Protein AF-A0A7L4ZPP4-F1 (afdb_monomer_lite)

pLDDT: mean 77.67, std 16.06, range [22.08, 92.62]

Foldseek 3Di:
DDPPDKPWDDQDPDDAPFKEKEWEAEVVDVLVVCLCVDPVNVVVLDVLLDNRYTYIYDYADAWDWDFPPDPPPDPDDRDTDTDADPVCPVVCVLQVHDHRPQPGWMKMWGDDPNHIDIDIDRQDDPHNVSSSVSSSVLSNLLVVLVVPDDPVCSVVSVVSVVSSVVSVVVVVVVVVVVVVVVVVVVVVVVVVVD

Organism: NCBI:txid1218801

Structure (mmCIF, N/CA/C/O backbone):
data_AF-A0A7L4ZPP4-F1
#
_entry.id   AF-A0A7L4ZPP4-F1
#
loop_
_atom_site.group_PDB
_atom_site.id
_atom_site.type_symbol
_atom_site.label_atom_id
_atom_site.label_alt_id
_atom_site.label_comp_id
_atom_site.label_asym_id
_atom_site.label_entity_id
_atom_site.label_seq_id
_atom_site.pdbx_PDB_ins_code
_atom_site.Cartn_x
_atom_site.Cartn_y
_atom_site.Cartn_z
_atom_site.occupancy
_atom_site.B_iso_or_equiv
_atom_site.auth_seq_id
_atom_site.auth_comp_id
_atom_site.auth_asym_id
_atom_site.auth_atom_id
_atom_site.pdbx_PDB_model_num
ATOM 1 N N . MET A 1 1 ? 16.033 -20.459 2.155 1.00 28.03 1 MET A N 1
ATOM 2 C CA . MET A 1 1 ? 15.155 -19.532 1.415 1.00 28.03 1 MET A CA 1
ATOM 3 C C . MET A 1 1 ? 15.049 -18.281 2.270 1.00 28.03 1 MET A C 1
ATOM 5 O O . MET A 1 1 ? 14.392 -18.323 3.299 1.00 28.03 1 MET A O 1
ATOM 9 N N . GLU A 1 2 ? 15.841 -17.250 1.965 1.00 22.08 2 GLU A N 1
ATOM 10 C CA . GLU A 1 2 ? 15.880 -16.027 2.776 1.00 22.08 2 GLU A CA 1
ATOM 11 C C . GLU A 1 2 ? 14.572 -15.259 2.600 1.00 22.08 2 GLU A C 1
ATOM 13 O O . GLU A 1 2 ? 14.294 -14.676 1.553 1.00 22.08 2 GLU A O 1
ATOM 18 N N . ILE A 1 3 ? 13.756 -15.301 3.646 1.00 28.50 3 ILE A N 1
ATOM 19 C CA . ILE A 1 3 ? 12.623 -14.414 3.842 1.00 28.50 3 ILE A CA 1
ATOM 20 C C . ILE A 1 3 ? 13.199 -12.991 3.895 1.00 28.50 3 ILE A C 1
ATOM 22 O O . ILE A 1 3 ? 14.029 -12.686 4.752 1.00 28.50 3 ILE A O 1
ATOM 26 N N . GLY A 1 4 ? 12.839 -12.152 2.920 1.00 30.39 4 GLY A N 1
ATOM 27 C CA . GLY A 1 4 ? 13.369 -10.795 2.785 1.00 30.39 4 GLY A CA 1
ATOM 28 C C . GLY A 1 4 ? 13.241 -10.006 4.090 1.00 30.39 4 GLY A C 1
ATOM 29 O O . GLY A 1 4 ? 12.226 -10.093 4.772 1.00 30.39 4 GLY A O 1
ATOM 30 N N . LYS A 1 5 ? 14.282 -9.243 4.443 1.00 27.94 5 LYS A N 1
ATOM 31 C CA . LYS A 1 5 ? 14.324 -8.397 5.647 1.00 27.94 5 LYS A CA 1
ATOM 32 C C . LYS A 1 5 ? 13.105 -7.461 5.686 1.00 27.94 5 LYS A C 1
ATOM 34 O O . LYS A 1 5 ? 13.086 -6.451 4.984 1.00 27.94 5 LYS A O 1
ATOM 39 N N . TYR A 1 6 ? 12.102 -7.791 6.495 1.00 3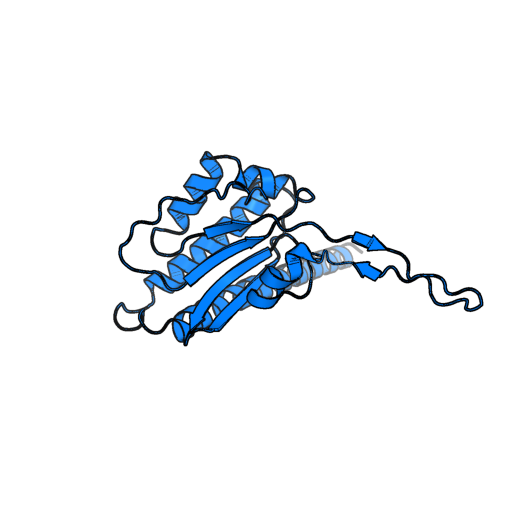9.53 6 TYR A N 1
ATOM 40 C CA . TYR A 1 6 ? 10.954 -6.925 6.753 1.00 39.53 6 TYR A CA 1
ATOM 41 C C . TYR A 1 6 ? 11.390 -5.769 7.656 1.00 39.53 6 TYR A C 1
ATOM 43 O O . TYR A 1 6 ? 11.952 -5.995 8.727 1.00 39.53 6 TYR A O 1
ATOM 51 N N . LYS A 1 7 ? 11.141 -4.522 7.242 1.00 38.00 7 LYS A N 1
ATOM 52 C CA . LYS A 1 7 ? 11.303 -3.357 8.121 1.00 38.00 7 LYS A CA 1
ATOM 53 C C . LYS A 1 7 ? 9.999 -3.219 8.914 1.00 38.00 7 LYS A C 1
ATOM 55 O O . LYS A 1 7 ? 9.021 -2.675 8.414 1.00 38.00 7 LYS A O 1
ATOM 60 N N . THR A 1 8 ? 9.950 -3.797 10.109 1.00 39.22 8 THR A N 1
ATOM 61 C CA . THR A 1 8 ? 8.826 -3.640 11.042 1.00 39.22 8 THR A CA 1
ATOM 62 C C . THR A 1 8 ? 9.056 -2.391 11.886 1.00 39.22 8 THR A C 1
ATOM 64 O O . THR A 1 8 ? 10.041 -2.330 12.620 1.00 39.22 8 THR A O 1
ATOM 67 N N . ALA A 1 9 ? 8.162 -1.401 11.814 1.00 39.12 9 ALA A N 1
ATOM 68 C CA . ALA A 1 9 ? 8.061 -0.423 12.895 1.00 39.12 9 ALA A CA 1
ATOM 69 C C . ALA A 1 9 ? 7.574 -1.165 14.152 1.00 39.12 9 ALA A C 1
ATOM 71 O O . ALA A 1 9 ? 6.725 -2.049 14.044 1.00 39.12 9 ALA A O 1
ATOM 72 N N . LEU A 1 10 ? 8.165 -0.868 15.310 1.00 35.22 10 LEU A N 1
ATOM 73 C CA . LEU A 1 10 ? 7.889 -1.524 16.592 1.00 35.22 10 LEU A CA 1
ATOM 74 C C . LEU A 1 10 ? 6.379 -1.564 16.873 1.00 35.22 10 LEU A C 1
ATOM 76 O O . LEU A 1 10 ? 5.769 -0.556 17.224 1.00 35.22 10 LEU A O 1
ATOM 80 N N . VAL A 1 11 ? 5.779 -2.744 16.714 1.00 39.31 11 VAL A N 1
ATOM 81 C CA . VAL A 1 11 ? 4.379 -2.996 17.059 1.00 39.31 11 VAL A CA 1
ATOM 82 C C . VAL A 1 11 ? 4.306 -3.108 18.578 1.00 39.31 11 VAL A C 1
ATOM 84 O O . VAL A 1 11 ? 4.691 -4.124 19.160 1.00 39.31 11 VAL A O 1
ATOM 87 N N . ASN A 1 12 ? 3.847 -2.044 19.236 1.00 34.53 12 ASN A N 1
ATOM 88 C CA . ASN A 1 12 ? 3.477 -2.120 20.643 1.00 34.53 12 ASN A CA 1
ATOM 89 C C . ASN A 1 12 ? 2.248 -3.021 20.767 1.00 34.53 12 ASN A C 1
ATOM 91 O O . ASN A 1 12 ? 1.232 -2.801 20.116 1.00 34.53 12 ASN A O 1
ATOM 95 N N . LYS A 1 13 ? 2.353 -4.031 21.629 1.00 33.94 13 LYS A N 1
ATOM 96 C CA . LYS A 1 13 ? 1.399 -5.134 21.829 1.00 33.94 13 LYS A CA 1
ATOM 97 C C . LYS A 1 13 ? 0.073 -4.708 22.492 1.00 33.94 13 LYS A C 1
ATOM 99 O O . LYS A 1 13 ? -0.536 -5.490 23.218 1.00 33.94 13 LYS A O 1
ATOM 104 N N . SER A 1 14 ? -0.350 -3.457 22.324 1.00 36.09 14 SER A N 1
ATOM 105 C CA . SER A 1 14 ? -1.502 -2.886 23.016 1.00 36.09 14 SER A CA 1
ATOM 106 C C . SER A 1 14 ? -2.401 -2.090 22.073 1.00 36.09 14 SER A C 1
ATOM 108 O O . SER A 1 14 ? -2.104 -0.945 21.746 1.00 36.09 14 SER A O 1
ATOM 110 N N . LYS A 1 15 ? -3.557 -2.698 21.768 1.00 45.31 15 LYS A N 1
ATOM 111 C CA . LYS A 1 15 ? -4.794 -2.083 21.257 1.00 45.31 15 LYS A CA 1
ATOM 112 C C . LYS A 1 15 ? -4.664 -1.354 19.908 1.00 45.31 15 LYS A C 1
ATOM 114 O O . LYS A 1 15 ? -4.683 -0.129 19.863 1.00 45.31 15 LYS A O 1
ATOM 119 N N . ILE A 1 16 ? -4.653 -2.131 18.824 1.00 49.41 16 ILE A N 1
ATOM 120 C CA . ILE A 1 16 ? -5.592 -2.127 17.673 1.00 49.41 16 ILE A CA 1
ATOM 121 C C . ILE A 1 16 ? -4.954 -3.066 16.637 1.00 49.41 16 ILE A C 1
ATOM 123 O O . ILE A 1 16 ? -4.125 -2.659 15.835 1.00 49.41 16 ILE A O 1
ATOM 127 N N . ASP A 1 17 ? -5.296 -4.355 16.714 1.00 56.06 17 ASP A N 1
ATOM 128 C CA . ASP A 1 17 ? -4.596 -5.426 15.977 1.00 56.06 17 ASP A CA 1
ATOM 129 C C . ASP A 1 17 ? -5.316 -5.874 14.696 1.00 56.06 17 ASP A C 1
ATOM 131 O O . ASP A 1 17 ? -4.971 -6.895 14.111 1.00 56.06 17 ASP A O 1
ATOM 135 N N . ASN A 1 18 ? -6.326 -5.133 14.234 1.00 71.00 18 ASN A N 1
ATOM 136 C CA . ASN A 1 18 ? -7.263 -5.698 13.265 1.00 71.00 18 ASN A CA 1
ATOM 137 C C . ASN A 1 18 ? -7.255 -5.050 11.879 1.00 71.00 18 ASN A C 1
ATOM 139 O O . ASN A 1 18 ? -7.846 -5.625 10.971 1.00 71.00 18 ASN A O 1
ATOM 143 N N . ILE A 1 19 ? -6.620 -3.889 11.685 1.00 81.19 19 ILE A N 1
ATOM 144 C CA . ILE A 1 19 ? -6.492 -3.243 10.368 1.00 81.19 19 ILE A CA 1
ATOM 145 C C . ILE A 1 19 ? -5.039 -2.833 10.155 1.00 81.19 19 ILE A C 1
ATOM 147 O O . ILE A 1 19 ? -4.451 -2.177 11.010 1.00 81.19 19 ILE A O 1
ATOM 151 N N . PHE A 1 20 ? -4.469 -3.198 9.011 1.00 85.62 20 PHE A N 1
ATOM 152 C CA . PHE A 1 20 ? -3.077 -2.911 8.674 1.00 85.62 20 PHE A CA 1
ATOM 153 C C . PHE A 1 20 ? -2.903 -2.621 7.185 1.00 85.62 20 PHE A C 1
ATOM 155 O O . PHE A 1 20 ? -3.751 -2.957 6.358 1.00 85.62 20 PHE A O 1
ATOM 162 N N . GLY A 1 21 ? -1.801 -1.959 6.845 1.00 88.62 21 GLY A N 1
ATOM 163 C CA . GLY A 1 21 ? -1.433 -1.624 5.478 1.00 88.62 21 GLY A CA 1
ATOM 164 C C . GLY A 1 21 ? -0.292 -2.499 4.980 1.00 88.62 21 GLY A C 1
ATOM 165 O O . GLY A 1 21 ? 0.679 -2.719 5.696 1.00 88.62 21 GLY A O 1
ATOM 166 N N . ILE A 1 22 ? -0.363 -2.949 3.733 1.00 90.50 22 ILE A N 1
ATOM 167 C CA . ILE A 1 22 ? 0.745 -3.555 3.003 1.00 90.50 22 ILE A CA 1
ATOM 168 C C . ILE A 1 22 ? 1.049 -2.692 1.785 1.00 90.50 22 ILE A C 1
ATOM 170 O O . ILE A 1 22 ? 0.263 -2.572 0.852 1.00 90.50 22 ILE A O 1
ATOM 174 N N . LEU A 1 23 ? 2.238 -2.117 1.775 1.00 91.88 23 LEU A N 1
ATOM 175 C CA . LEU A 1 23 ? 2.814 -1.406 0.656 1.00 91.88 23 LEU A CA 1
ATOM 176 C C . LEU A 1 23 ? 3.527 -2.404 -0.257 1.00 91.88 23 LEU A C 1
ATOM 178 O O . LEU A 1 23 ? 4.644 -2.832 0.034 1.00 91.88 23 LEU A O 1
ATOM 182 N N . LEU A 1 24 ? 2.885 -2.768 -1.363 1.00 91.75 24 LEU A N 1
ATOM 183 C CA . LEU A 1 24 ? 3.480 -3.589 -2.409 1.00 91.75 24 LEU A CA 1
ATOM 184 C C . LEU A 1 24 ? 4.224 -2.697 -3.397 1.00 91.75 24 LEU A C 1
ATOM 186 O O . LEU A 1 24 ? 3.642 -1.805 -4.017 1.00 91.75 24 LEU A O 1
ATOM 190 N N . TYR A 1 25 ? 5.515 -2.950 -3.581 1.00 91.19 25 TYR A N 1
ATOM 191 C CA . TYR A 1 25 ? 6.344 -2.145 -4.473 1.00 91.19 25 TYR A CA 1
ATOM 192 C C . TYR A 1 25 ? 7.361 -2.977 -5.244 1.00 91.19 25 TYR A C 1
ATOM 194 O O . TYR A 1 25 ? 7.680 -4.111 -4.898 1.00 91.19 25 TYR A O 1
ATOM 202 N N . SER A 1 26 ? 7.903 -2.383 -6.303 1.00 88.62 26 SER A N 1
ATOM 203 C CA . SER A 1 26 ? 9.008 -2.949 -7.067 1.00 88.62 26 SER A CA 1
ATOM 204 C C . SER A 1 26 ? 10.128 -1.913 -7.214 1.00 88.62 26 SER A C 1
ATOM 206 O O . SER A 1 26 ? 9.972 -0.742 -6.865 1.00 88.62 26 SER A O 1
ATOM 208 N N . ASN A 1 27 ? 11.274 -2.337 -7.748 1.00 85.88 27 ASN A N 1
ATOM 209 C CA . ASN A 1 27 ? 12.382 -1.423 -8.026 1.00 85.88 27 ASN A CA 1
ATOM 210 C C . ASN A 1 27 ? 12.102 -0.466 -9.200 1.00 85.88 27 ASN A C 1
ATOM 212 O O . ASN A 1 27 ? 12.905 0.437 -9.420 1.00 85.88 27 ASN A O 1
ATOM 216 N N . SER A 1 28 ? 11.010 -0.647 -9.956 1.00 83.81 28 SER A N 1
ATOM 217 C CA . SER A 1 28 ? 10.688 0.228 -11.090 1.00 83.81 28 SER A CA 1
ATOM 218 C C . SER A 1 28 ? 10.261 1.632 -10.658 1.00 83.81 28 SER A C 1
ATOM 220 O O . SER A 1 28 ? 10.359 2.558 -11.457 1.00 83.81 28 SER A O 1
ATOM 222 N N . ASN A 1 29 ? 9.830 1.812 -9.402 1.00 82.88 29 ASN A N 1
ATOM 223 C CA . ASN A 1 29 ? 9.508 3.121 -8.840 1.00 82.88 29 ASN A CA 1
ATOM 224 C C . ASN A 1 29 ? 10.607 3.574 -7.851 1.00 82.88 29 ASN A C 1
ATOM 226 O O . ASN A 1 29 ? 10.520 3.279 -6.653 1.00 82.88 29 ASN A O 1
ATOM 230 N N . PRO A 1 30 ? 11.651 4.290 -8.316 1.00 86.75 30 PRO A N 1
ATOM 231 C CA . PRO A 1 30 ? 12.776 4.688 -7.468 1.00 86.75 30 PRO A CA 1
ATOM 232 C C . PRO A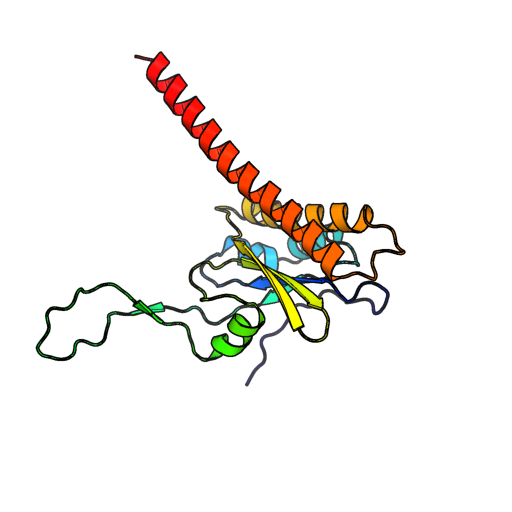 1 30 ? 12.374 5.677 -6.368 1.00 86.75 30 PRO A C 1
ATOM 234 O O . PRO A 1 30 ? 12.971 5.677 -5.291 1.00 86.75 30 PRO A O 1
ATOM 237 N N . PHE A 1 31 ? 11.351 6.500 -6.608 1.00 91.38 31 PHE A N 1
ATOM 238 C CA . PHE A 1 31 ? 10.873 7.481 -5.636 1.00 91.38 31 PHE A CA 1
ATOM 239 C C . PHE A 1 31 ? 10.257 6.802 -4.420 1.00 91.38 31 PHE A C 1
ATOM 241 O O . PHE A 1 31 ? 10.608 7.138 -3.291 1.00 91.38 31 PHE A O 1
ATOM 248 N N . LEU A 1 32 ? 9.413 5.793 -4.643 1.00 89.38 32 LEU A N 1
ATOM 249 C CA . LEU A 1 32 ? 8.836 5.009 -3.559 1.00 89.38 32 LEU A CA 1
ATOM 250 C C . LEU A 1 32 ? 9.902 4.226 -2.792 1.00 89.38 32 LEU A C 1
ATOM 252 O O . LEU A 1 32 ? 9.896 4.223 -1.565 1.00 89.38 32 LEU A O 1
ATOM 256 N N . VAL A 1 33 ? 10.858 3.616 -3.499 1.00 90.06 33 VAL A N 1
ATOM 257 C CA . VAL A 1 33 ? 11.982 2.919 -2.855 1.00 90.06 33 VAL A CA 1
ATOM 258 C C . VAL A 1 33 ? 12.749 3.860 -1.928 1.00 90.06 33 VAL A C 1
ATOM 260 O O . VAL A 1 33 ? 13.115 3.452 -0.827 1.00 90.06 33 VAL A O 1
ATOM 263 N N . LYS A 1 34 ? 12.978 5.111 -2.346 1.00 91.06 34 LYS A N 1
ATOM 264 C CA . LYS A 1 34 ? 13.646 6.108 -1.510 1.00 91.06 34 LYS A CA 1
ATOM 265 C C . LYS A 1 34 ? 12.815 6.459 -0.276 1.00 91.06 34 LYS A C 1
ATOM 267 O O . LYS A 1 34 ? 13.358 6.394 0.816 1.00 91.06 34 LYS A O 1
ATOM 272 N N . VAL A 1 35 ? 11.514 6.720 -0.431 1.00 89.75 35 VAL A N 1
ATOM 273 C CA . VAL A 1 35 ? 10.603 7.019 0.694 1.00 89.75 35 VAL A CA 1
ATOM 274 C C . VAL A 1 35 ? 10.545 5.884 1.726 1.00 89.75 35 VAL A C 1
ATOM 276 O O . VAL A 1 35 ? 10.481 6.153 2.917 1.00 89.75 35 VAL A O 1
ATOM 279 N N . ILE A 1 36 ? 10.582 4.619 1.291 1.00 88.44 36 ILE A N 1
ATOM 280 C CA . ILE A 1 36 ? 10.545 3.457 2.199 1.00 88.44 36 ILE A CA 1
ATOM 281 C C . ILE A 1 36 ? 11.891 3.240 2.908 1.00 88.44 36 ILE A C 1
ATOM 283 O O . ILE A 1 36 ? 11.936 2.834 4.069 1.00 88.44 36 ILE A O 1
ATOM 287 N N . LYS A 1 37 ? 13.007 3.409 2.188 1.00 88.00 37 LYS A N 1
ATOM 288 C CA . LYS A 1 37 ? 14.340 3.087 2.719 1.00 88.00 37 LYS A CA 1
ATOM 289 C C . LYS A 1 37 ? 14.879 4.159 3.654 1.00 88.00 37 LYS A C 1
ATOM 291 O O . LYS A 1 37 ? 15.555 3.806 4.619 1.00 88.00 37 LYS A O 1
ATOM 296 N N . ASP A 1 38 ? 14.605 5.413 3.328 1.00 91.50 38 ASP A N 1
ATOM 297 C CA . ASP A 1 38 ? 15.018 6.579 4.092 1.00 91.50 38 ASP A CA 1
ATOM 298 C C . ASP A 1 38 ? 14.247 6.640 5.418 1.00 91.50 38 ASP A C 1
ATOM 300 O O . ASP A 1 38 ? 13.015 6.577 5.453 1.00 91.50 38 ASP A O 1
ATOM 304 N N . GLU A 1 39 ? 14.990 6.682 6.521 1.00 89.00 39 GLU A N 1
ATOM 305 C CA . GLU A 1 39 ? 14.424 6.599 7.865 1.00 89.00 39 GLU A CA 1
ATOM 306 C C . GLU A 1 39 ? 13.632 7.842 8.237 1.00 89.00 39 GLU A C 1
ATOM 308 O O . GLU A 1 39 ? 12.613 7.707 8.907 1.00 89.00 39 GLU A O 1
ATOM 313 N N . ASP A 1 40 ? 14.020 9.019 7.752 1.00 90.25 40 ASP A N 1
ATOM 314 C CA . ASP A 1 40 ? 13.329 10.263 8.082 1.00 90.25 40 ASP A CA 1
ATOM 315 C C . ASP A 1 40 ? 11.925 10.269 7.472 1.00 90.25 40 ASP A C 1
ATOM 317 O O . ASP A 1 40 ? 10.930 10.550 8.150 1.00 90.25 40 ASP A O 1
ATOM 321 N N . PHE A 1 41 ? 11.820 9.864 6.202 1.00 87.56 41 PHE A N 1
ATOM 322 C CA . PHE A 1 41 ? 10.527 9.710 5.539 1.00 87.56 41 PHE A CA 1
ATOM 323 C C . PHE A 1 41 ? 9.682 8.617 6.199 1.00 87.56 41 PHE A C 1
ATOM 325 O O . PHE A 1 41 ? 8.495 8.832 6.456 1.00 87.56 41 PHE A O 1
ATOM 332 N N . TRP A 1 42 ? 10.272 7.461 6.507 1.00 86.19 42 TRP A N 1
ATOM 333 C CA . TRP A 1 42 ? 9.544 6.352 7.122 1.00 86.19 42 TRP A CA 1
ATOM 334 C C . TRP A 1 42 ? 9.041 6.685 8.534 1.00 86.19 42 TRP A C 1
ATOM 336 O O . TRP A 1 42 ? 7.882 6.426 8.859 1.00 86.19 42 TRP A O 1
ATOM 346 N N . ASN A 1 43 ? 9.873 7.325 9.357 1.00 86.00 43 ASN A N 1
ATOM 347 C CA . ASN A 1 43 ? 9.506 7.759 10.705 1.00 86.00 43 ASN A CA 1
ATOM 348 C C . ASN A 1 43 ? 8.414 8.833 10.667 1.00 86.00 43 ASN A C 1
ATOM 350 O O . ASN A 1 43 ? 7.494 8.815 11.487 1.00 86.00 43 ASN A O 1
ATOM 354 N N . SER A 1 44 ? 8.464 9.737 9.685 1.00 85.69 44 SER A N 1
ATOM 355 C CA . SER A 1 44 ? 7.399 10.717 9.473 1.00 85.69 44 SER A CA 1
ATOM 356 C C . SER A 1 44 ? 6.067 10.049 9.108 1.00 85.69 44 SER A C 1
ATOM 358 O O . SER A 1 44 ? 5.035 10.390 9.686 1.00 85.69 44 SER A O 1
ATOM 360 N N . LEU A 1 45 ? 6.079 9.039 8.226 1.00 83.88 45 LEU A N 1
ATOM 361 C CA . LEU A 1 45 ? 4.878 8.251 7.920 1.00 83.88 45 LEU A CA 1
ATOM 362 C C . LEU A 1 45 ? 4.335 7.535 9.157 1.00 83.88 45 LEU A C 1
ATOM 364 O O . LEU A 1 45 ? 3.127 7.572 9.375 1.00 83.88 45 LEU A O 1
ATOM 368 N N . HIS A 1 46 ? 5.209 6.939 9.972 1.00 82.25 46 HIS A N 1
ATOM 369 C CA . HIS A 1 46 ? 4.818 6.265 11.210 1.00 82.25 46 HIS A CA 1
ATOM 370 C C . HIS A 1 46 ? 4.186 7.228 12.226 1.00 82.25 46 HIS A C 1
ATOM 372 O O . HIS A 1 46 ? 3.181 6.909 12.859 1.00 82.25 46 HIS A O 1
ATOM 378 N N . THR A 1 47 ? 4.740 8.436 12.338 1.00 81.81 47 THR A N 1
ATOM 379 C CA . THR A 1 47 ? 4.209 9.488 13.216 1.00 81.81 47 THR A CA 1
ATOM 380 C C . THR A 1 47 ? 2.793 9.884 12.792 1.00 81.81 47 THR A C 1
ATOM 382 O O . THR A 1 47 ? 1.923 10.063 13.638 1.00 81.81 47 THR A O 1
ATOM 385 N N . ASN A 1 48 ? 2.539 9.952 11.482 1.00 76.19 48 ASN A N 1
ATOM 386 C CA . ASN A 1 48 ? 1.243 10.353 10.933 1.00 76.19 48 ASN A CA 1
ATOM 387 C C . ASN A 1 48 ? 0.220 9.206 10.849 1.00 76.19 48 ASN A C 1
ATOM 389 O O . ASN A 1 48 ? -0.978 9.469 10.874 1.00 76.19 48 ASN A O 1
ATOM 393 N N . SER A 1 49 ? 0.654 7.945 10.734 1.00 71.00 49 SER A N 1
ATOM 394 C CA . SER A 1 49 ? -0.239 6.775 10.815 1.00 71.00 49 SER A CA 1
ATOM 395 C C . SER A 1 49 ? -0.681 6.472 12.248 1.00 71.00 49 SER A C 1
ATOM 397 O O . SER A 1 49 ? -1.671 5.772 12.455 1.00 71.00 49 SER A O 1
ATOM 399 N N . GLY A 1 50 ? 0.065 6.975 13.235 1.00 68.75 50 GLY A N 1
ATOM 400 C CA . GLY A 1 50 ? -0.143 6.684 14.645 1.00 68.75 50 GLY A CA 1
ATOM 401 C C . GLY A 1 50 ? 0.186 5.233 15.008 1.00 68.75 50 GLY A C 1
ATOM 402 O O . GLY A 1 50 ? 0.651 4.435 14.192 1.00 68.75 50 GLY A O 1
ATOM 403 N N . THR A 1 51 ? -0.080 4.871 16.263 1.00 67.44 51 THR A N 1
ATOM 404 C CA . THR A 1 51 ? 0.159 3.518 16.803 1.00 67.44 51 THR A CA 1
ATOM 405 C C . THR A 1 51 ? -0.932 2.511 16.436 1.00 67.44 51 THR A C 1
ATOM 407 O O . THR A 1 51 ? -0.789 1.326 16.720 1.00 67.44 51 THR A O 1
ATOM 410 N N . LYS A 1 52 ? -2.026 2.979 15.827 1.00 69.00 52 LYS A N 1
ATOM 411 C CA . LYS A 1 52 ? -3.261 2.212 15.613 1.00 69.00 52 LYS A CA 1
ATOM 412 C C . LYS A 1 52 ? -3.343 1.537 14.241 1.00 69.00 52 LYS A C 1
ATOM 414 O O . LYS A 1 52 ? -4.247 0.743 14.019 1.00 69.00 52 LYS A O 1
ATOM 419 N N . PHE A 1 53 ? -2.442 1.873 13.318 1.00 77.81 53 PHE A N 1
ATOM 420 C CA . PHE A 1 53 ? -2.433 1.330 11.962 1.00 77.81 53 PHE A CA 1
ATOM 421 C C . PHE A 1 53 ? -0.997 1.017 11.518 1.00 77.81 53 PHE A C 1
ATOM 423 O O . PHE A 1 53 ? -0.275 1.912 11.069 1.00 77.81 53 PHE A O 1
ATOM 430 N N . PRO A 1 54 ? -0.547 -0.242 11.652 1.00 82.06 54 PRO A N 1
ATOM 431 C CA . PRO A 1 54 ? 0.774 -0.635 11.190 1.00 82.06 54 PRO A CA 1
ATOM 432 C C . PRO A 1 54 ? 0.813 -0.721 9.660 1.00 82.06 54 PRO A C 1
ATOM 434 O O . PRO A 1 54 ? -0.104 -1.244 9.024 1.00 82.06 54 PRO A O 1
ATOM 437 N N . ILE A 1 55 ? 1.907 -0.233 9.070 1.00 84.69 55 ILE A N 1
ATOM 438 C CA . ILE A 1 55 ? 2.184 -0.326 7.632 1.00 84.69 55 ILE A CA 1
ATOM 439 C C . ILE A 1 55 ? 3.419 -1.197 7.426 1.00 84.69 55 ILE A C 1
ATOM 441 O O . ILE A 1 55 ? 4.494 -0.918 7.958 1.00 84.69 55 ILE A O 1
ATOM 445 N N . PHE A 1 56 ? 3.267 -2.231 6.611 1.00 86.31 56 PHE A N 1
ATOM 446 C CA . PHE A 1 56 ? 4.327 -3.132 6.186 1.00 86.31 56 PHE A CA 1
ATOM 447 C C . PHE A 1 56 ? 4.721 -2.820 4.748 1.00 86.31 56 PHE A C 1
ATOM 449 O O . PHE A 1 56 ? 3.871 -2.482 3.934 1.00 86.31 56 PHE A O 1
ATOM 456 N N . ALA A 1 57 ? 6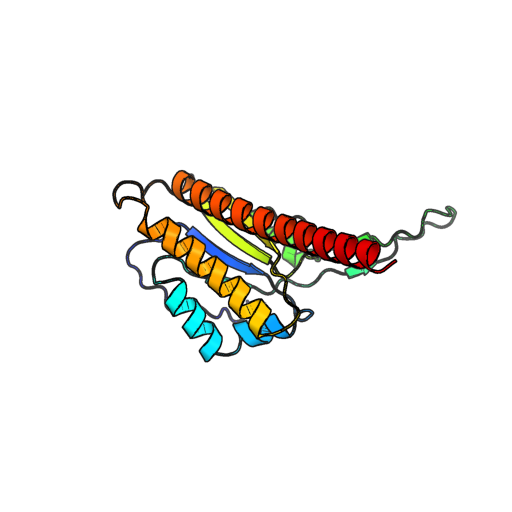.000 -2.964 4.409 1.00 88.88 57 ALA A N 1
ATOM 457 C CA . ALA A 1 57 ? 6.473 -2.847 3.034 1.00 88.88 57 ALA A CA 1
ATOM 458 C C . ALA A 1 57 ? 6.923 -4.215 2.520 1.00 88.88 57 ALA A C 1
ATOM 460 O O . ALA A 1 57 ? 7.781 -4.864 3.119 1.00 88.88 57 ALA A O 1
ATOM 461 N N . LEU A 1 58 ? 6.346 -4.642 1.398 1.00 89.62 58 LEU A N 1
ATOM 462 C CA . LEU A 1 58 ? 6.595 -5.932 0.770 1.00 89.62 58 LEU A CA 1
ATOM 463 C C . LEU A 1 58 ? 6.992 -5.741 -0.691 1.00 89.62 58 LEU A C 1
ATOM 465 O O . LEU A 1 58 ? 6.400 -4.960 -1.437 1.00 89.62 58 LEU A O 1
ATOM 469 N N . LYS A 1 59 ? 8.008 -6.493 -1.106 1.00 90.62 59 LYS A N 1
ATOM 470 C CA . LYS A 1 59 ? 8.536 -6.456 -2.465 1.00 90.62 59 LYS A CA 1
ATOM 471 C C . LYS A 1 59 ? 8.297 -7.805 -3.154 1.00 90.62 59 LYS A C 1
ATOM 473 O O . LYS A 1 59 ? 9.164 -8.675 -3.047 1.00 90.62 59 LYS A O 1
ATOM 478 N N . PRO A 1 60 ? 7.154 -8.001 -3.839 1.00 89.31 60 PRO A N 1
ATOM 479 C CA . PRO A 1 60 ? 6.930 -9.204 -4.638 1.00 89.31 60 PRO A CA 1
ATOM 480 C C . PRO A 1 60 ? 7.908 -9.271 -5.822 1.00 89.31 60 PRO A C 1
ATOM 482 O O . PRO A 1 60 ? 8.495 -8.258 -6.229 1.00 89.31 60 PRO A O 1
ATOM 485 N N . LYS A 1 61 ? 8.088 -10.463 -6.404 1.00 88.50 61 LYS A N 1
ATOM 486 C CA . LYS A 1 61 ? 8.836 -10.591 -7.665 1.00 88.50 61 LYS A CA 1
ATOM 487 C C . LYS A 1 61 ? 8.054 -9.879 -8.768 1.00 88.50 61 LYS A C 1
ATOM 489 O O . LYS A 1 61 ? 6.851 -10.047 -8.863 1.00 88.50 61 LYS A O 1
ATOM 494 N N . LEU A 1 62 ? 8.689 -9.065 -9.602 1.00 88.69 62 LEU A N 1
ATOM 495 C CA . LEU A 1 62 ? 7.941 -8.401 -10.671 1.00 88.69 62 LEU A CA 1
ATOM 496 C C . LEU A 1 62 ? 7.665 -9.404 -11.799 1.00 88.69 62 LEU A C 1
ATOM 498 O O . LEU A 1 62 ? 8.586 -10.097 -12.237 1.00 88.69 62 LEU A O 1
ATOM 502 N N . GLY A 1 63 ? 6.418 -9.469 -12.265 1.00 88.38 63 GLY A N 1
ATOM 503 C CA . GLY A 1 63 ? 6.086 -10.165 -13.503 1.00 88.38 63 GLY A CA 1
ATOM 504 C C . GLY A 1 63 ? 6.699 -9.507 -14.734 1.00 88.38 63 GLY A C 1
ATOM 505 O O . GLY A 1 63 ? 7.327 -8.448 -14.672 1.00 88.38 63 GLY A O 1
ATOM 506 N N . TYR A 1 64 ? 6.543 -10.160 -15.878 1.00 90.00 64 TYR A N 1
ATOM 507 C CA . TYR A 1 64 ? 7.085 -9.663 -17.137 1.00 90.00 64 TYR A CA 1
ATOM 508 C C . TYR A 1 64 ? 6.140 -9.955 -18.294 1.00 90.00 64 TYR A C 1
ATOM 510 O O . TYR A 1 64 ? 5.389 -10.932 -18.290 1.00 90.00 64 TYR A O 1
ATOM 518 N N . TYR A 1 65 ? 6.190 -9.104 -19.315 1.00 89.69 65 TYR A N 1
ATOM 519 C CA . TYR A 1 65 ? 5.524 -9.389 -20.576 1.00 89.69 65 TYR A CA 1
ATOM 520 C C . TYR A 1 65 ? 6.333 -10.412 -21.364 1.00 89.69 65 TYR A C 1
ATOM 522 O O . TYR A 1 65 ? 7.544 -10.282 -21.529 1.00 89.69 65 TYR A O 1
ATOM 530 N N . SER A 1 66 ? 5.644 -11.421 -21.876 1.00 85.88 66 SER A N 1
ATOM 531 C CA . SER A 1 66 ? 6.207 -12.398 -22.797 1.00 85.88 66 SER A CA 1
ATOM 532 C C . SER A 1 66 ? 5.281 -12.572 -23.987 1.00 85.88 66 SER A C 1
ATOM 534 O O . SER A 1 66 ? 4.068 -12.382 -23.875 1.00 85.88 66 SER A O 1
ATOM 536 N N . LEU A 1 67 ? 5.849 -12.946 -25.125 1.00 82.19 67 LEU A N 1
ATOM 537 C CA . LEU A 1 67 ? 5.043 -13.336 -26.270 1.00 82.19 67 LEU A CA 1
ATOM 538 C C . LEU A 1 67 ? 4.379 -14.697 -25.997 1.00 82.19 67 LEU A C 1
ATOM 540 O O . LEU A 1 67 ? 4.958 -15.530 -25.287 1.00 82.19 67 LEU A O 1
ATOM 544 N N . PRO A 1 68 ? 3.165 -14.930 -26.528 1.00 78.81 68 PRO A N 1
ATOM 545 C CA . PRO A 1 68 ? 2.561 -16.254 -26.499 1.00 78.81 68 PRO A CA 1
ATOM 546 C C . PRO A 1 68 ? 3.483 -17.263 -27.193 1.00 78.81 68 PRO A C 1
ATOM 548 O O . PRO A 1 68 ? 4.163 -16.923 -28.164 1.00 78.81 68 PRO A O 1
ATOM 551 N N . ASN A 1 69 ? 3.502 -18.506 -26.700 1.00 70.31 69 ASN A N 1
ATOM 552 C CA . ASN A 1 69 ? 4.228 -19.580 -27.373 1.00 70.31 69 ASN A CA 1
ATOM 553 C C . ASN A 1 69 ? 3.662 -19.727 -28.790 1.00 70.31 69 ASN A C 1
ATOM 555 O O . ASN A 1 69 ? 2.470 -19.980 -28.967 1.00 70.31 69 ASN A O 1
ATOM 559 N N . GLN A 1 70 ? 4.518 -19.533 -29.791 1.00 63.06 70 GLN A N 1
ATOM 560 C CA . GLN A 1 70 ? 4.150 -19.758 -31.178 1.00 63.06 70 GLN A CA 1
ATOM 561 C C . GLN A 1 70 ? 4.085 -21.262 -31.406 1.00 63.06 70 GLN A C 1
ATOM 563 O O . GLN A 1 70 ? 5.102 -21.930 -31.578 1.00 63.06 70 GLN A O 1
ATOM 568 N N . ASN A 1 71 ? 2.874 -21.805 -31.394 1.00 62.88 71 ASN A N 1
ATOM 569 C CA . ASN A 1 71 ? 2.656 -23.130 -31.937 1.00 62.88 71 ASN A CA 1
ATOM 570 C C . ASN A 1 71 ? 2.763 -22.980 -33.459 1.00 62.88 71 ASN A C 1
ATOM 572 O O . ASN A 1 71 ? 1.976 -22.245 -34.068 1.00 62.88 71 ASN A O 1
ATOM 576 N N . ASN A 1 72 ? 3.786 -23.614 -34.043 1.00 55.28 72 ASN A N 1
ATOM 577 C CA . ASN A 1 72 ? 4.018 -23.661 -35.485 1.00 55.28 72 ASN A CA 1
ATOM 578 C C . ASN A 1 72 ? 2.676 -23.902 -36.195 1.00 55.28 72 ASN A C 1
ATOM 580 O O . ASN A 1 72 ? 1.954 -24.815 -35.806 1.00 55.28 72 ASN A O 1
ATOM 584 N N . HIS A 1 73 ? 2.357 -23.080 -37.200 1.00 53.66 73 HIS A N 1
ATOM 585 C CA . HIS A 1 73 ? 1.158 -23.113 -38.065 1.00 53.66 73 HIS A CA 1
ATOM 586 C C . HIS A 1 73 ? 0.018 -22.127 -37.791 1.00 53.66 73 HIS A C 1
ATOM 588 O O . HIS A 1 73 ? -0.931 -22.112 -38.571 1.00 53.66 73 HIS A O 1
ATOM 594 N N . THR A 1 74 ? 0.113 -21.222 -36.813 1.00 58.06 74 THR A N 1
ATOM 595 C CA . THR A 1 74 ? -0.924 -20.182 -36.680 1.00 58.06 74 THR A CA 1
ATOM 596 C C . THR A 1 74 ? -0.350 -18.786 -36.479 1.00 58.06 74 THR A C 1
ATOM 598 O O . THR A 1 74 ? 0.354 -18.522 -35.508 1.00 58.06 74 THR A O 1
ATOM 601 N N . LEU A 1 75 ? -0.698 -17.878 -37.398 1.00 54.94 75 LEU A N 1
ATOM 602 C CA . LEU A 1 75 ? -0.468 -16.430 -37.323 1.00 54.94 75 LEU A CA 1
ATOM 603 C C . LEU A 1 75 ? -1.370 -15.800 -36.244 1.00 54.94 75 LEU A C 1
ATOM 605 O O . LEU A 1 75 ? -2.162 -14.903 -36.526 1.00 54.94 75 LEU A O 1
ATOM 609 N N . TYR A 1 76 ? -1.318 -16.302 -35.010 1.00 57.09 76 TYR A N 1
ATOM 610 C CA . TYR A 1 76 ? -2.057 -15.690 -33.913 1.00 57.09 76 TYR A CA 1
ATOM 611 C C . TYR A 1 76 ? -1.413 -14.365 -33.508 1.00 57.09 76 TYR A C 1
ATOM 613 O O . TYR A 1 76 ? -0.194 -14.191 -33.544 1.00 57.09 76 TYR A O 1
ATOM 621 N N . HIS A 1 77 ? -2.279 -13.426 -33.130 1.00 59.88 77 HIS A N 1
ATOM 622 C CA . HIS A 1 77 ? -1.937 -12.079 -32.704 1.00 59.88 77 HIS A CA 1
ATOM 623 C C . HIS A 1 77 ? -0.794 -12.075 -31.675 1.00 59.88 77 HIS A C 1
ATOM 625 O O . HIS A 1 77 ? -0.895 -12.689 -30.613 1.00 59.88 77 HIS A O 1
ATOM 631 N N . LEU A 1 78 ? 0.279 -11.336 -31.981 1.00 72.19 78 LEU A N 1
ATOM 632 C CA . LEU A 1 78 ? 1.444 -11.102 -31.118 1.00 72.19 78 LEU A CA 1
ATOM 633 C C . LEU A 1 78 ? 1.104 -10.144 -29.961 1.00 72.19 78 LEU A C 1
ATOM 635 O O . LEU A 1 78 ? 1.779 -9.139 -29.755 1.00 72.19 78 LEU A O 1
ATOM 639 N N . ILE A 1 79 ? 0.021 -10.413 -29.233 1.00 77.31 79 ILE A N 1
ATOM 640 C CA . ILE A 1 79 ? -0.375 -9.608 -28.078 1.00 77.31 79 ILE A CA 1
ATOM 641 C C . ILE A 1 79 ? 0.482 -10.061 -26.891 1.00 77.31 79 ILE A C 1
ATOM 643 O O . ILE A 1 79 ? 0.420 -11.236 -26.521 1.00 77.31 79 ILE A O 1
ATOM 647 N N . PRO A 1 80 ? 1.290 -9.174 -26.284 1.00 83.19 80 PRO A N 1
ATOM 648 C CA . PRO A 1 80 ? 2.094 -9.524 -25.122 1.00 83.19 80 PRO A CA 1
ATOM 649 C C . PRO A 1 80 ? 1.210 -9.990 -23.961 1.00 83.19 80 PRO A C 1
ATOM 651 O O . PRO A 1 80 ? 0.256 -9.312 -23.580 1.00 83.19 80 PRO A O 1
ATOM 654 N N . ILE A 1 81 ? 1.556 -11.129 -23.365 1.00 85.62 81 ILE A N 1
ATOM 655 C CA . ILE A 1 81 ? 0.869 -11.691 -22.202 1.00 85.62 81 ILE A CA 1
ATOM 656 C C . ILE A 1 81 ? 1.742 -11.452 -20.978 1.00 85.62 81 ILE A C 1
ATOM 658 O O . ILE A 1 81 ? 2.937 -11.761 -20.977 1.00 85.62 81 ILE A O 1
ATOM 662 N N . TRP A 1 82 ? 1.146 -10.914 -19.920 1.00 90.69 82 TRP A N 1
ATOM 663 C CA . TRP A 1 82 ? 1.826 -10.796 -18.638 1.00 90.69 82 TRP A CA 1
ATOM 664 C C . TRP A 1 82 ? 1.930 -12.151 -17.956 1.00 90.69 82 TRP A C 1
ATOM 666 O O . TRP A 1 82 ? 0.917 -12.810 -17.720 1.00 90.69 82 TRP A O 1
ATOM 676 N N . LYS A 1 83 ? 3.155 -12.542 -17.623 1.00 90.06 83 LYS A N 1
ATOM 677 C CA . LYS A 1 83 ? 3.448 -13.729 -16.830 1.00 90.06 83 LYS A CA 1
ATOM 678 C C . LYS A 1 83 ? 3.760 -13.304 -15.404 1.00 90.06 83 LYS A C 1
ATOM 680 O O . LYS A 1 83 ? 4.789 -12.679 -15.142 1.00 90.06 83 LYS A O 1
ATOM 685 N N . GLU A 1 84 ? 2.848 -13.650 -14.502 1.00 92.44 84 GLU A N 1
ATOM 686 C CA . GLU A 1 84 ? 3.023 -13.460 -13.067 1.00 92.44 84 GLU A CA 1
ATOM 687 C C . GLU A 1 84 ? 3.912 -14.585 -12.499 1.00 92.44 84 GLU A C 1
ATOM 689 O O . GLU A 1 84 ? 3.656 -15.756 -12.803 1.00 92.44 84 GLU A O 1
ATOM 694 N N . PRO A 1 85 ? 4.952 -14.280 -11.700 1.00 90.94 85 PRO A N 1
ATOM 695 C CA . PRO A 1 85 ? 5.803 -15.294 -11.089 1.00 90.94 85 PRO A CA 1
ATOM 696 C C . PRO A 1 85 ? 5.003 -16.180 -10.130 1.00 90.94 85 PRO A C 1
ATOM 698 O O . PRO A 1 85 ? 4.185 -15.690 -9.348 1.00 90.94 85 PRO A O 1
ATOM 701 N N . SER A 1 86 ? 5.255 -17.491 -10.159 1.00 90.19 86 SER A N 1
ATOM 702 C CA . SER A 1 86 ? 4.542 -18.452 -9.310 1.00 90.19 86 SER A CA 1
ATOM 703 C C . SER A 1 86 ? 4.748 -18.181 -7.820 1.00 90.19 86 SER A C 1
ATOM 705 O O . SER A 1 86 ? 3.858 -18.451 -7.023 1.00 90.19 86 SER A O 1
ATOM 707 N N . GLU A 1 87 ? 5.886 -17.594 -7.440 1.00 89.50 87 GLU A N 1
ATOM 708 C CA . GLU A 1 87 ? 6.204 -17.277 -6.045 1.00 89.50 87 GLU A CA 1
ATOM 709 C C . GLU A 1 87 ? 5.298 -16.203 -5.435 1.00 89.50 87 GLU A C 1
ATOM 711 O O . GLU A 1 87 ? 5.226 -16.094 -4.216 1.00 89.50 87 GLU A O 1
ATOM 716 N N . ASN A 1 88 ? 4.602 -15.412 -6.256 1.00 89.19 88 ASN A N 1
ATOM 717 C CA . ASN A 1 88 ? 3.674 -14.399 -5.763 1.00 89.19 88 ASN A CA 1
ATOM 718 C C . ASN A 1 88 ? 2.242 -14.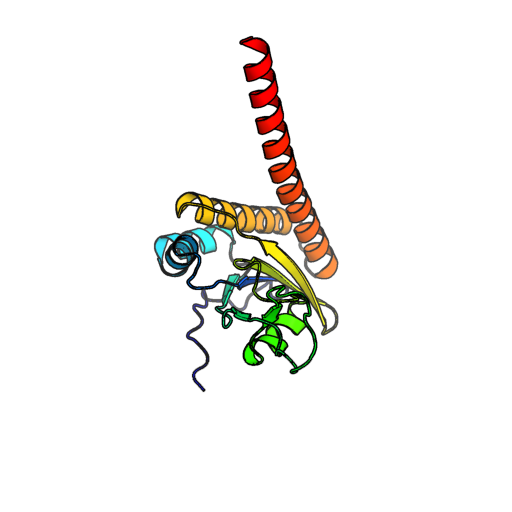919 -5.613 1.00 89.19 88 ASN A C 1
ATOM 720 O O . ASN A 1 88 ? 1.422 -14.224 -5.022 1.00 89.19 88 ASN A O 1
ATOM 724 N N . GLN A 1 89 ? 1.911 -16.087 -6.176 1.00 87.19 89 GLN A N 1
ATOM 725 C CA . GLN A 1 89 ? 0.518 -16.523 -6.326 1.00 87.19 89 GLN A CA 1
ATOM 726 C C . GLN A 1 89 ? -0.225 -16.610 -4.994 1.00 87.19 89 GLN A C 1
ATOM 728 O O . GLN A 1 89 ? -1.368 -16.171 -4.917 1.00 87.19 89 GLN A O 1
ATOM 733 N N . GLU A 1 90 ? 0.420 -17.144 -3.959 1.00 86.56 90 GLU A N 1
ATOM 734 C CA . GLU A 1 90 ? -0.165 -17.272 -2.622 1.00 86.56 90 GLU A CA 1
ATOM 735 C C . GLU A 1 90 ? -0.472 -15.894 -2.020 1.00 86.56 90 GLU A C 1
ATOM 737 O O . GLU A 1 90 ? -1.630 -15.588 -1.747 1.00 86.56 90 GLU A O 1
ATOM 742 N N . LEU A 1 91 ? 0.537 -15.018 -1.955 1.00 86.50 91 LEU A N 1
ATOM 743 C CA . LEU A 1 91 ? 0.400 -13.652 -1.444 1.00 86.50 91 LEU A CA 1
ATOM 744 C C . LEU A 1 91 ? -0.668 -12.852 -2.205 1.00 86.50 91 LEU A C 1
ATOM 746 O O . LEU A 1 91 ? -1.524 -12.214 -1.602 1.00 86.50 91 LEU A O 1
ATOM 750 N N . LEU A 1 92 ? -0.624 -12.861 -3.538 1.00 88.06 92 LEU A N 1
ATOM 751 C CA . LEU A 1 92 ? -1.564 -12.097 -4.360 1.00 88.06 92 LEU A CA 1
ATOM 752 C C . LEU A 1 92 ? -2.996 -12.612 -4.201 1.00 88.06 92 LEU A C 1
ATOM 754 O O . LEU A 1 92 ? -3.923 -11.807 -4.120 1.00 88.06 92 LEU A O 1
ATOM 758 N N . LYS A 1 93 ? -3.173 -13.933 -4.094 1.00 86.94 93 LYS A N 1
ATOM 759 C CA . LYS A 1 93 ? -4.477 -14.555 -3.860 1.00 86.94 93 LYS A CA 1
ATOM 760 C C . LYS A 1 93 ? -5.053 -14.165 -2.501 1.00 86.94 93 LYS A C 1
ATOM 762 O O . LYS A 1 93 ? -6.224 -13.806 -2.443 1.00 86.94 93 LYS A O 1
ATOM 767 N N . GLU A 1 94 ? -4.253 -14.200 -1.436 1.00 84.19 94 GLU A N 1
ATOM 768 C CA . GLU A 1 94 ? -4.686 -13.775 -0.096 1.00 84.19 94 GLU A CA 1
ATOM 769 C C . GLU A 1 94 ? -5.054 -12.292 -0.045 1.00 84.19 94 GLU A C 1
ATOM 771 O O . GLU A 1 94 ? -6.010 -11.908 0.624 1.00 84.19 94 GLU A O 1
ATOM 776 N N . LEU A 1 95 ? -4.333 -11.458 -0.795 1.00 84.75 95 LEU A N 1
ATOM 777 C CA . LEU A 1 95 ? -4.597 -10.024 -0.876 1.00 84.75 95 LEU A CA 1
ATOM 778 C C . LEU A 1 95 ? -5.697 -9.658 -1.881 1.00 84.75 95 LEU A C 1
ATOM 780 O O . LEU A 1 95 ? -6.025 -8.476 -1.995 1.00 84.75 95 LEU A O 1
ATOM 784 N N . GLY A 1 96 ? -6.266 -10.619 -2.615 1.00 84.00 96 GLY A N 1
ATOM 785 C CA . GLY A 1 96 ? -7.273 -10.354 -3.648 1.00 84.00 96 GLY A CA 1
ATOM 786 C C . GLY A 1 96 ? -6.743 -9.533 -4.832 1.00 84.00 96 GLY A C 1
ATOM 787 O O . GLY A 1 96 ? -7.499 -8.810 -5.479 1.00 84.00 96 GLY A O 1
ATOM 788 N N . ILE A 1 97 ? -5.439 -9.608 -5.112 1.00 88.25 97 ILE A N 1
ATOM 789 C CA . ILE A 1 97 ? -4.765 -8.856 -6.176 1.00 88.25 97 ILE A CA 1
ATOM 790 C C . ILE A 1 97 ? -4.535 -9.785 -7.372 1.00 88.25 97 ILE A C 1
ATOM 792 O O . ILE A 1 97 ? -4.020 -10.885 -7.192 1.00 88.25 97 ILE A O 1
ATOM 796 N N . PRO A 1 98 ? -4.877 -9.373 -8.605 1.00 86.56 98 PRO A N 1
ATOM 797 C CA . PRO A 1 98 ? -4.775 -10.261 -9.761 1.00 86.56 98 PRO A CA 1
ATOM 798 C C . PRO A 1 98 ? -3.332 -10.497 -10.225 1.00 86.56 98 PRO A C 1
ATOM 800 O O . PRO A 1 98 ? -2.975 -11.619 -10.570 1.00 86.56 98 PRO A O 1
ATOM 803 N N . ASP A 1 99 ? -2.512 -9.445 -10.281 1.00 90.62 99 ASP A N 1
ATOM 804 C CA . ASP A 1 99 ? -1.139 -9.493 -10.785 1.00 90.62 99 ASP A CA 1
ATOM 805 C C . ASP A 1 99 ? -0.319 -8.273 -10.321 1.00 90.62 99 ASP A C 1
ATOM 807 O O . ASP A 1 99 ? -0.840 -7.323 -9.728 1.00 90.62 99 ASP A O 1
ATOM 811 N N . THR A 1 100 ? 0.986 -8.287 -10.599 1.00 91.06 100 THR A N 1
ATOM 812 C CA . THR A 1 100 ? 1.922 -7.215 -10.222 1.00 91.06 100 THR A CA 1
ATOM 813 C C . THR A 1 100 ? 2.021 -6.070 -11.241 1.00 91.06 100 THR A C 1
ATOM 815 O O 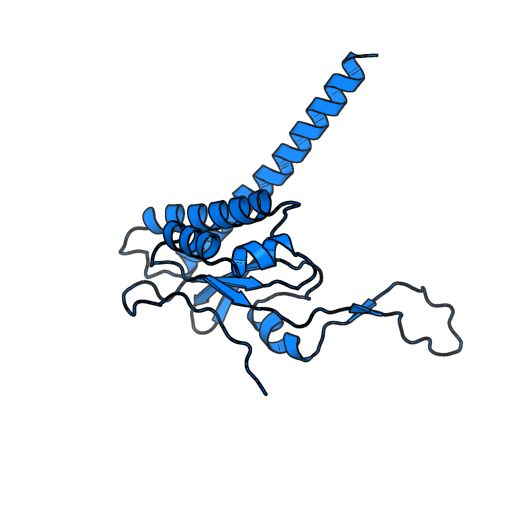. THR A 1 100 ? 2.884 -5.201 -11.098 1.00 91.06 100 THR A O 1
ATOM 818 N N . LYS A 1 101 ? 1.138 -5.993 -12.251 1.00 89.75 101 LYS A N 1
ATOM 819 C CA . LYS A 1 101 ? 1.218 -4.957 -13.306 1.00 89.75 101 LYS A CA 1
ATOM 820 C C . LYS A 1 101 ? 1.057 -3.539 -12.778 1.00 89.75 101 LYS A C 1
ATOM 822 O O . LYS A 1 101 ? 1.693 -2.620 -13.283 1.00 89.75 101 LYS A O 1
ATOM 827 N N . LYS A 1 102 ? 0.157 -3.357 -11.808 1.00 88.69 102 LYS A N 1
ATOM 828 C CA . LYS A 1 102 ? -0.250 -2.040 -11.289 1.00 88.69 102 LYS A CA 1
ATOM 829 C C . LYS A 1 102 ? 0.575 -1.581 -10.088 1.00 88.69 102 LYS A C 1
ATOM 831 O O . LYS A 1 102 ? 0.169 -0.662 -9.385 1.00 88.69 102 LYS A O 1
ATOM 836 N N . LEU A 1 103 ? 1.706 -2.232 -9.810 1.00 89.94 103 LEU A N 1
ATOM 837 C CA . LEU A 1 103 ? 2.588 -1.782 -8.741 1.00 89.94 103 LEU A CA 1
ATOM 838 C C . LEU A 1 103 ? 3.127 -0.370 -9.037 1.00 89.94 103 LEU A C 1
ATOM 840 O O . LEU A 1 103 ? 3.490 -0.086 -10.180 1.00 89.94 103 LEU A O 1
ATOM 844 N N . PRO A 1 104 ? 3.280 0.485 -8.011 1.00 92.62 104 PRO A N 1
ATOM 845 C CA . PRO A 1 104 ? 3.099 0.185 -6.587 1.00 92.62 104 PRO A CA 1
ATOM 846 C C . PRO A 1 104 ? 1.661 0.337 -6.062 1.00 92.62 104 PRO A C 1
ATOM 848 O O . PRO A 1 104 ? 0.907 1.203 -6.500 1.00 92.62 104 PRO A O 1
ATOM 851 N N . LEU A 1 105 ? 1.315 -0.477 -5.060 1.00 91.94 105 LEU A N 1
ATOM 852 C CA . LEU A 1 105 ? -0.007 -0.523 -4.430 1.00 91.94 105 LEU A CA 1
ATOM 853 C C . LEU A 1 105 ? 0.100 -0.347 -2.908 1.00 91.94 105 LEU A C 1
ATOM 855 O O . LEU A 1 105 ? 0.972 -0.938 -2.277 1.00 91.94 105 LEU A O 1
ATOM 859 N N . LEU A 1 106 ? -0.822 0.408 -2.312 1.00 91.56 106 LEU A N 1
ATOM 860 C CA . LEU A 1 106 ? -1.148 0.329 -0.890 1.00 91.56 106 LEU A CA 1
ATOM 861 C C . LEU A 1 106 ? -2.374 -0.568 -0.730 1.00 91.56 106 LEU A C 1
ATOM 863 O O . LEU A 1 106 ? -3.450 -0.238 -1.220 1.00 91.56 106 LEU A O 1
ATOM 867 N N . VAL A 1 107 ? -2.210 -1.684 -0.037 1.00 90.69 107 VAL A N 1
ATOM 868 C CA . VAL A 1 107 ? -3.275 -2.633 0.277 1.00 90.69 107 VAL A CA 1
ATOM 869 C C . VAL A 1 107 ? -3.667 -2.432 1.729 1.00 90.69 107 VAL A C 1
ATOM 871 O O . VAL A 1 107 ? -2.811 -2.493 2.603 1.00 90.69 107 VAL A O 1
ATOM 874 N N . ILE A 1 108 ? -4.935 -2.169 2.000 1.00 89.62 108 ILE A N 1
ATOM 875 C CA . ILE A 1 108 ? -5.464 -2.125 3.362 1.00 89.62 108 ILE A CA 1
ATOM 876 C C . ILE A 1 108 ? -6.115 -3.471 3.613 1.00 89.62 108 ILE A C 1
ATOM 878 O O . ILE A 1 108 ? -6.925 -3.905 2.800 1.00 89.62 108 ILE A O 1
ATOM 882 N N . CYS A 1 109 ? -5.760 -4.114 4.718 1.00 87.75 109 CYS A N 1
ATOM 883 C CA . CYS A 1 109 ? -6.239 -5.437 5.078 1.00 87.75 109 CYS A CA 1
ATOM 884 C C . CYS A 1 109 ? -6.856 -5.426 6.472 1.00 87.75 109 CYS A C 1
ATOM 886 O O . CYS A 1 109 ? -6.389 -4.723 7.370 1.00 87.75 109 CYS A O 1
ATOM 888 N N . THR A 1 110 ? -7.880 -6.250 6.661 1.00 86.38 110 THR A N 1
ATOM 889 C CA . THR A 1 110 ? -8.439 -6.563 7.973 1.00 86.38 110 THR A CA 1
ATOM 890 C C . THR A 1 110 ? -8.828 -8.029 8.053 1.00 86.38 110 THR A C 1
ATOM 892 O O . THR A 1 110 ? -9.238 -8.616 7.052 1.00 86.38 110 THR A O 1
ATOM 895 N N . GLU A 1 111 ? -8.711 -8.625 9.236 1.00 82.38 111 GLU A N 1
ATOM 896 C CA . GLU A 1 111 ? -9.242 -9.961 9.486 1.00 82.38 111 GLU A CA 1
ATOM 897 C C . GLU A 1 111 ? -10.687 -9.875 9.998 1.00 82.38 111 GLU A C 1
ATOM 899 O O . GLU A 1 111 ? -10.990 -9.215 11.002 1.00 82.38 111 GLU A O 1
ATOM 904 N N . VAL A 1 112 ? -11.584 -10.584 9.313 1.00 77.31 112 VAL A N 1
ATOM 905 C CA . VAL A 1 112 ? -12.985 -10.771 9.693 1.00 77.31 112 VAL A CA 1
ATOM 906 C C . VAL A 1 112 ? -13.310 -12.256 9.580 1.00 77.31 112 VAL A C 1
ATOM 908 O O . VAL A 1 112 ? -13.207 -12.846 8.508 1.00 77.31 112 VAL A O 1
ATOM 911 N N . ASN A 1 113 ? -13.705 -12.885 10.690 1.00 74.50 113 ASN A N 1
ATOM 912 C CA . ASN A 1 113 ? -14.136 -14.289 10.727 1.00 74.50 113 ASN A CA 1
ATOM 913 C C . ASN A 1 113 ? -13.148 -15.280 10.067 1.00 74.50 113 ASN A C 1
ATOM 915 O O . ASN A 1 113 ? -13.577 -16.181 9.349 1.00 74.50 113 ASN A O 1
ATOM 919 N N . LYS A 1 114 ? -11.835 -15.137 10.319 1.00 73.69 114 LYS A N 1
ATOM 920 C CA . LYS A 1 114 ? -10.750 -15.955 9.723 1.00 73.69 114 LYS A CA 1
ATOM 921 C C . LYS A 1 114 ? -10.574 -15.793 8.208 1.00 73.69 114 LYS A C 1
ATOM 923 O O . LYS A 1 114 ? -9.939 -16.623 7.562 1.00 73.69 114 LYS A O 1
ATOM 928 N N . THR A 1 115 ? -11.148 -14.740 7.638 1.00 74.00 115 THR A N 1
ATOM 929 C CA . THR A 1 115 ? -10.937 -14.336 6.247 1.00 74.00 115 THR A CA 1
ATOM 930 C C . THR A 1 115 ? -10.382 -12.922 6.210 1.00 74.00 115 THR A C 1
ATOM 932 O O . THR A 1 115 ? -10.693 -12.107 7.081 1.00 74.00 115 THR A O 1
ATOM 935 N N . TYR A 1 116 ? -9.552 -12.626 5.213 1.00 81.00 116 TYR A N 1
ATOM 936 C CA . TYR A 1 116 ? -9.031 -11.281 5.015 1.00 81.00 116 TYR A CA 1
ATOM 937 C C . TYR A 1 116 ? -9.928 -10.509 4.054 1.00 81.00 116 TYR A C 1
ATOM 939 O O . TYR A 1 116 ? -10.206 -10.964 2.945 1.00 81.00 116 TYR A O 1
ATOM 947 N N . LEU A 1 117 ? -10.365 -9.328 4.483 1.00 83.50 117 LEU A N 1
ATOM 948 C CA . LEU A 1 117 ? -10.903 -8.318 3.583 1.00 83.50 117 LEU A CA 1
ATOM 949 C C . LEU A 1 117 ? -9.764 -7.386 3.198 1.00 83.50 117 LEU A C 1
ATOM 951 O O . LEU A 1 117 ? -9.029 -6.913 4.069 1.00 83.50 117 LEU A O 1
ATOM 955 N N . SER A 1 118 ? -9.629 -7.120 1.905 1.00 88.12 118 SER A N 1
ATOM 956 C CA . SER A 1 118 ? -8.586 -6.255 1.375 1.00 88.12 118 SER A CA 1
ATOM 957 C C . SER A 1 118 ? -9.131 -5.270 0.348 1.00 88.12 118 SER A C 1
ATOM 959 O O . SER A 1 118 ? -10.078 -5.549 -0.388 1.00 88.12 118 SER A O 1
ATOM 961 N N . CYS A 1 119 ? -8.522 -4.090 0.291 1.00 87.88 119 CYS A N 1
ATOM 962 C CA . CYS A 1 119 ? -8.712 -3.137 -0.796 1.00 87.88 119 CYS A CA 1
ATOM 963 C C . CYS A 1 119 ? -7.356 -2.552 -1.196 1.00 87.88 119 CYS A C 1
ATOM 965 O O . CYS A 1 119 ? -6.521 -2.254 -0.343 1.00 87.88 119 CYS A O 1
ATOM 967 N N . ALA A 1 120 ? -7.109 -2.437 -2.501 1.00 89.06 120 ALA A N 1
ATOM 968 C CA . ALA A 1 120 ? -5.815 -2.038 -3.043 1.00 89.06 120 ALA A CA 1
ATOM 969 C C . ALA A 1 120 ? -5.917 -0.718 -3.809 1.00 89.06 120 ALA A C 1
ATOM 971 O O . ALA A 1 120 ? -6.775 -0.549 -4.676 1.00 89.06 120 ALA A O 1
ATOM 972 N N . TYR A 1 121 ? -4.988 0.192 -3.529 1.00 89.62 121 TYR A N 1
ATOM 973 C CA . TYR A 1 121 ? -4.924 1.522 -4.122 1.00 89.62 121 TYR A CA 1
ATOM 974 C C . TYR A 1 121 ? -3.580 1.747 -4.798 1.00 89.62 121 TYR A C 1
ATOM 976 O O . TYR A 1 121 ? -2.526 1.556 -4.198 1.00 89.62 121 TYR A O 1
ATOM 984 N N . GLU A 1 122 ? -3.613 2.198 -6.046 1.00 88.94 122 GLU A N 1
ATOM 985 C CA . GLU A 1 122 ? -2.410 2.552 -6.795 1.00 88.94 122 GLU A CA 1
ATOM 986 C C . GLU A 1 122 ? -1.758 3.817 -6.235 1.00 88.94 122 GLU A C 1
ATOM 988 O O . GLU A 1 122 ? -2.401 4.859 -6.072 1.00 88.94 122 GLU A O 1
ATOM 993 N N . ILE A 1 123 ? -0.455 3.736 -5.973 1.00 88.44 123 ILE A N 1
ATOM 994 C CA . ILE A 1 123 ? 0.339 4.881 -5.538 1.00 88.44 123 ILE A CA 1
ATOM 995 C C . ILE A 1 123 ? 0.937 5.536 -6.774 1.00 88.44 123 ILE A C 1
ATOM 997 O O . ILE A 1 123 ? 1.878 5.033 -7.388 1.00 88.44 123 ILE A O 1
ATOM 1001 N N . LYS A 1 124 ? 0.400 6.705 -7.115 1.00 82.12 124 LYS A N 1
ATOM 1002 C CA . LYS A 1 124 ? 0.873 7.514 -8.237 1.00 82.12 124 LYS A CA 1
ATOM 1003 C C . LYS A 1 124 ? 1.808 8.614 -7.735 1.00 82.12 124 LYS A C 1
ATOM 1005 O O . LYS A 1 124 ? 1.541 9.261 -6.724 1.00 82.12 124 LYS A O 1
ATOM 1010 N N . GLY A 1 125 ? 2.893 8.855 -8.461 1.00 81.88 125 GLY A N 1
ATOM 1011 C CA . GLY A 1 125 ? 3.806 9.957 -8.182 1.00 81.88 125 GLY A CA 1
ATOM 1012 C C . GLY A 1 125 ? 5.022 9.939 -9.096 1.00 81.88 125 GLY A C 1
ATOM 1013 O O . GLY A 1 125 ? 5.576 8.883 -9.385 1.00 81.88 125 GLY A O 1
ATOM 1014 N N . ASP A 1 126 ? 5.425 11.124 -9.534 1.00 86.31 126 ASP A N 1
ATOM 1015 C CA . ASP A 1 126 ? 6.555 11.392 -10.431 1.00 86.31 126 ASP A CA 1
ATOM 1016 C C . ASP A 1 126 ? 7.768 11.990 -9.697 1.00 86.31 126 ASP A C 1
ATOM 1018 O O . ASP A 1 126 ? 8.775 12.345 -10.305 1.00 86.31 126 ASP A O 1
ATOM 1022 N N . SER A 1 127 ? 7.672 12.115 -8.375 1.00 90.31 127 SER A N 1
ATOM 1023 C CA . SER A 1 127 ? 8.699 12.682 -7.513 1.00 90.31 127 SER A CA 1
ATOM 1024 C C . SER A 1 127 ? 8.610 12.088 -6.111 1.00 90.31 127 SER A C 1
ATOM 1026 O O . SER A 1 127 ? 7.549 11.630 -5.678 1.00 90.31 127 SER A O 1
ATOM 1028 N N . ILE A 1 128 ? 9.721 12.144 -5.370 1.00 91.31 128 ILE A N 1
ATOM 1029 C CA . ILE A 1 128 ? 9.799 11.707 -3.962 1.00 91.31 128 ILE A CA 1
ATOM 1030 C C . ILE A 1 128 ? 8.707 12.396 -3.140 1.00 91.31 128 ILE A C 1
ATOM 1032 O O . ILE A 1 128 ? 7.938 11.732 -2.452 1.00 91.31 128 ILE A O 1
ATOM 1036 N N . ASN A 1 129 ? 8.589 13.719 -3.285 1.00 89.50 129 ASN A N 1
ATOM 1037 C CA . ASN A 1 129 ? 7.607 14.520 -2.560 1.00 89.50 129 ASN A CA 1
ATOM 1038 C C . ASN A 1 129 ? 6.171 14.133 -2.928 1.00 89.50 129 ASN A C 1
ATOM 1040 O O . ASN A 1 129 ? 5.331 14.020 -2.040 1.00 89.50 129 ASN A O 1
ATOM 1044 N N . SER A 1 130 ? 5.869 13.889 -4.210 1.00 88.62 130 SER A N 1
ATOM 1045 C CA . SER A 1 130 ? 4.529 13.449 -4.621 1.00 88.62 130 SER A CA 1
ATOM 1046 C C . SER A 1 130 ? 4.168 12.086 -4.031 1.00 88.62 130 SER A C 1
ATOM 1048 O O . SER A 1 130 ? 3.040 11.893 -3.572 1.00 88.62 130 SER A O 1
ATOM 1050 N N . VAL A 1 131 ? 5.110 11.140 -4.036 1.00 90.50 131 VAL A N 1
ATOM 1051 C CA . VAL A 1 131 ? 4.899 9.800 -3.476 1.00 90.50 131 VAL A CA 1
ATOM 1052 C C . VAL A 1 131 ? 4.713 9.874 -1.963 1.00 90.50 131 VAL A C 1
ATOM 1054 O O . VAL A 1 131 ? 3.729 9.348 -1.445 1.00 90.50 131 VAL A O 1
ATOM 1057 N N . PHE A 1 132 ? 5.599 10.587 -1.264 1.00 90.81 132 PHE A N 1
ATOM 1058 C CA . PHE A 1 132 ? 5.501 10.792 0.178 1.00 90.81 132 PHE A CA 1
ATOM 1059 C C . PHE A 1 132 ? 4.184 11.468 0.566 1.00 90.81 132 PHE A C 1
ATOM 1061 O O . PHE A 1 132 ? 3.473 10.972 1.432 1.00 90.81 132 PHE A O 1
ATOM 1068 N N . ASN A 1 133 ? 3.797 12.545 -0.122 1.00 89.00 133 ASN A N 1
ATOM 1069 C CA . ASN A 1 133 ? 2.535 13.235 0.141 1.00 89.00 133 ASN A CA 1
ATOM 1070 C C . ASN A 1 133 ? 1.316 12.340 -0.109 1.00 89.00 133 ASN A C 1
ATOM 1072 O O . ASN A 1 133 ? 0.316 12.467 0.594 1.00 89.00 133 ASN A O 1
ATOM 1076 N N . SER A 1 134 ? 1.380 11.439 -1.093 1.00 88.25 134 SER A N 1
ATOM 1077 C CA . SER A 1 134 ? 0.300 10.482 -1.360 1.00 88.25 134 SER A CA 1
ATOM 1078 C C . SER A 1 134 ? 0.167 9.466 -0.229 1.00 88.25 134 SER A C 1
ATOM 1080 O O . SER A 1 134 ? -0.930 9.289 0.295 1.00 88.25 134 SER A O 1
ATOM 1082 N N . LEU A 1 135 ? 1.283 8.877 0.211 1.00 88.81 135 LEU A N 1
ATOM 1083 C CA . LEU A 1 135 ? 1.311 7.984 1.372 1.00 88.81 135 LEU A CA 1
ATOM 1084 C C . LEU A 1 135 ? 0.851 8.693 2.646 1.00 88.81 135 LEU A C 1
ATOM 1086 O O . LEU A 1 135 ? 0.032 8.162 3.386 1.00 88.81 135 LEU A O 1
ATOM 1090 N N . ASN A 1 136 ? 1.308 9.923 2.866 1.00 88.12 136 ASN A N 1
ATOM 1091 C CA . ASN A 1 136 ? 0.942 10.694 4.042 1.00 88.12 136 ASN A CA 1
ATOM 1092 C C . ASN A 1 136 ? -0.561 11.013 4.081 1.00 88.12 136 ASN A C 1
ATOM 1094 O O . ASN A 1 136 ? -1.198 10.929 5.128 1.00 88.12 136 ASN A O 1
ATOM 1098 N N . LYS A 1 137 ? -1.161 11.329 2.927 1.00 87.62 137 LYS A N 1
ATOM 1099 C CA . LYS A 1 137 ? -2.616 11.491 2.821 1.00 87.62 137 LYS A CA 1
ATOM 1100 C C . LYS A 1 137 ? -3.353 10.197 3.148 1.00 87.62 137 LYS A C 1
ATOM 1102 O O . LYS A 1 137 ? -4.365 10.262 3.834 1.00 87.62 137 LYS A O 1
ATOM 1107 N N . PHE A 1 138 ? -2.850 9.048 2.701 1.00 87.06 138 PHE A N 1
ATOM 1108 C CA . PHE A 1 138 ? -3.429 7.757 3.064 1.00 87.06 138 PHE A CA 1
ATOM 1109 C C . PHE A 1 138 ? -3.360 7.510 4.573 1.00 87.06 138 PHE A C 1
ATOM 1111 O O . PHE A 1 138 ? -4.392 7.220 5.170 1.00 87.06 138 PHE A O 1
ATOM 1118 N N . CYS A 1 139 ? -2.201 7.719 5.206 1.00 85.94 139 CYS A N 1
ATOM 1119 C CA . CYS A 1 139 ? -2.066 7.631 6.664 1.00 85.94 139 CYS A CA 1
ATOM 1120 C C . CYS A 1 139 ? -3.065 8.548 7.379 1.00 85.94 139 CYS A C 1
ATOM 1122 O O . CYS A 1 139 ? -3.756 8.113 8.297 1.00 85.94 139 CYS A O 1
ATOM 1124 N N . LYS A 1 140 ? -3.196 9.793 6.908 1.00 86.81 140 LYS A N 1
ATOM 1125 C CA . LYS A 1 140 ? -4.119 10.770 7.484 1.00 86.81 140 LYS A CA 1
ATOM 1126 C C . LYS A 1 140 ? -5.582 10.348 7.357 1.00 86.81 140 LYS A C 1
ATOM 1128 O O . LYS A 1 140 ? -6.303 10.422 8.340 1.00 86.81 140 LYS A O 1
ATOM 1133 N N . ILE A 1 141 ? -6.021 9.871 6.188 1.00 86.69 141 ILE A N 1
ATOM 1134 C CA . ILE A 1 141 ? -7.399 9.382 5.997 1.00 86.69 141 ILE A CA 1
ATOM 1135 C C . ILE A 1 141 ? -7.707 8.262 6.994 1.00 86.69 141 ILE A C 1
ATOM 1137 O O . ILE A 1 141 ? -8.786 8.245 7.586 1.00 86.69 141 ILE A O 1
ATOM 1141 N N . ILE A 1 142 ? -6.763 7.341 7.193 1.00 84.19 142 ILE A N 1
ATOM 1142 C CA . ILE A 1 142 ? -6.933 6.232 8.131 1.00 84.19 142 ILE A CA 1
ATOM 1143 C C . ILE A 1 142 ? -7.018 6.758 9.558 1.00 84.19 142 ILE A C 1
ATOM 1145 O O . ILE A 1 142 ? -7.983 6.441 10.247 1.00 84.19 142 ILE A O 1
ATOM 1149 N N . ASN A 1 143 ? -6.069 7.596 9.982 1.00 83.06 143 ASN A N 1
ATOM 1150 C CA . ASN A 1 143 ? -6.063 8.143 11.334 1.00 83.06 143 ASN A CA 1
ATOM 1151 C C . ASN A 1 143 ? -7.336 8.955 11.624 1.00 83.06 143 ASN A C 1
ATOM 1153 O O . ASN A 1 143 ? -8.024 8.680 12.602 1.00 83.06 143 ASN A O 1
ATOM 1157 N N . ASP A 1 144 ? -7.728 9.851 10.713 1.00 84.94 144 ASP A N 1
ATOM 1158 C CA . ASP A 1 144 ? -8.952 10.653 10.823 1.00 84.94 144 ASP A CA 1
ATOM 1159 C C . ASP A 1 144 ? -10.215 9.768 10.890 1.00 84.94 144 ASP A C 1
ATOM 1161 O O . ASP A 1 144 ? -11.206 10.143 11.518 1.00 84.94 144 ASP A O 1
ATOM 1165 N N . THR A 1 145 ? -10.214 8.602 10.230 1.00 84.31 145 THR A N 1
ATOM 1166 C CA . THR A 1 145 ? -11.335 7.645 10.276 1.00 84.31 145 THR A CA 1
ATOM 1167 C C . THR A 1 145 ? -11.356 6.880 11.599 1.00 84.31 145 THR A C 1
ATOM 1169 O O . THR A 1 145 ? -12.417 6.719 12.201 1.00 84.31 145 THR A O 1
ATOM 1172 N N . VAL A 1 146 ? -10.190 6.438 12.076 1.00 81.06 146 VAL A N 1
ATOM 1173 C CA . VAL A 1 146 ? -10.038 5.697 13.335 1.00 81.06 146 VAL A CA 1
ATOM 1174 C C . VAL A 1 146 ? -10.353 6.579 14.545 1.00 81.06 146 VAL A C 1
ATOM 1176 O O . VAL A 1 146 ? -10.994 6.107 15.478 1.00 81.06 146 VAL A O 1
ATOM 1179 N N . GLU A 1 147 ? -9.953 7.853 14.540 1.00 79.94 147 GLU A N 1
ATOM 1180 C CA . GLU A 1 147 ? -10.248 8.806 15.622 1.00 79.94 147 GLU A CA 1
ATOM 1181 C C . GLU A 1 147 ? -11.742 9.116 15.759 1.00 79.94 147 GLU A C 1
ATOM 1183 O O . GLU A 1 147 ? -12.230 9.333 16.866 1.00 79.94 147 GLU A O 1
ATOM 1188 N N . LYS A 1 148 ? -12.485 9.115 14.647 1.00 79.12 148 LYS A N 1
ATOM 1189 C CA . LYS A 1 148 ? -13.937 9.363 14.639 1.00 79.12 148 LYS A CA 1
ATOM 1190 C C . LYS A 1 148 ? -14.763 8.142 15.037 1.00 79.12 148 LYS A C 1
ATOM 1192 O O . LYS A 1 148 ? -15.958 8.278 15.296 1.00 79.12 148 LYS A O 1
ATOM 1197 N N . PHE A 1 149 ? -14.163 6.955 15.052 1.00 73.88 149 PHE A N 1
ATOM 1198 C CA . PHE A 1 149 ? -14.848 5.726 15.424 1.00 73.88 149 PHE A CA 1
ATOM 1199 C C . PHE A 1 149 ? -14.893 5.594 16.952 1.00 73.88 149 PHE A C 1
ATOM 1201 O O . PHE A 1 149 ? -13.857 5.528 17.608 1.00 73.88 149 PHE A O 1
ATOM 1208 N N . ASP A 1 150 ? -16.101 5.539 17.520 1.00 62.47 150 ASP A N 1
ATOM 1209 C CA . ASP A 1 150 ? -16.317 5.330 18.959 1.00 62.47 150 ASP A CA 1
ATOM 1210 C C . ASP A 1 150 ? -15.585 4.058 19.439 1.00 62.47 150 ASP A C 1
ATOM 1212 O O . ASP A 1 150 ? -15.639 3.013 18.780 1.00 62.47 150 ASP A O 1
ATOM 1216 N N . GLU A 1 151 ? -14.925 4.118 20.601 1.00 62.91 151 GLU A N 1
ATOM 1217 C CA . GLU A 1 151 ? -14.138 3.014 21.166 1.00 62.91 151 GLU A CA 1
ATOM 1218 C C . GLU A 1 151 ? -14.950 1.719 21.314 1.00 62.91 151 GLU A C 1
ATOM 1220 O O . GLU A 1 151 ? -14.406 0.616 21.217 1.00 62.91 151 GLU A O 1
ATOM 1225 N N . LYS A 1 152 ? -16.271 1.839 21.497 1.00 55.44 152 LYS A N 1
ATOM 1226 C CA . LYS A 1 152 ? -17.196 0.696 21.561 1.00 55.44 152 LYS A CA 1
ATOM 1227 C C . LYS A 1 152 ? -17.387 -0.003 20.211 1.00 55.44 152 LYS A C 1
ATOM 1229 O O . LYS A 1 152 ? -17.597 -1.215 20.185 1.00 55.44 152 LYS A O 1
ATOM 1234 N N . ASN A 1 153 ? -17.264 0.733 19.108 1.00 58.94 153 ASN A N 1
ATOM 1235 C CA . ASN A 1 153 ? -17.438 0.243 17.739 1.00 58.94 153 ASN A CA 1
ATOM 1236 C C . ASN A 1 153 ? -16.119 -0.164 17.068 1.00 58.94 153 ASN A C 1
ATOM 1238 O O . ASN A 1 153 ? -16.157 -0.860 16.057 1.00 58.94 153 ASN A O 1
ATOM 1242 N N . LEU A 1 154 ? -14.961 0.175 17.650 1.00 59.41 154 LEU A N 1
ATOM 1243 C CA . LEU A 1 154 ? -13.641 -0.284 17.182 1.00 59.41 154 LEU A CA 1
ATOM 1244 C C . LEU A 1 154 ? -13.482 -1.814 17.188 1.00 59.41 154 LEU A C 1
ATOM 1246 O O . LEU A 1 154 ? -12.593 -2.338 16.526 1.00 59.41 154 LEU A O 1
ATOM 1250 N N . LYS A 1 155 ? -14.346 -2.548 17.904 1.00 63.22 155 LYS A N 1
ATOM 1251 C CA . LYS A 1 155 ? -14.400 -4.019 17.838 1.00 63.22 155 LYS A CA 1
ATOM 1252 C C . LYS A 1 155 ? -15.014 -4.546 16.534 1.00 63.22 155 LYS A C 1
ATOM 1254 O O . LYS A 1 155 ? -14.844 -5.722 16.227 1.00 63.22 155 LYS A O 1
ATOM 1259 N N . ASN A 1 156 ? -15.738 -3.713 15.783 1.00 75.69 156 ASN A N 1
ATOM 1260 C CA . ASN A 1 156 ? -16.346 -4.086 14.510 1.00 75.69 156 ASN A CA 1
ATOM 1261 C C . ASN A 1 156 ? -15.411 -3.725 13.345 1.00 75.69 156 ASN A C 1
ATOM 1263 O O . ASN A 1 156 ? -15.569 -2.697 12.681 1.00 75.69 156 ASN A O 1
ATOM 1267 N N . ASN A 1 157 ? -14.435 -4.603 13.114 1.00 76.56 157 ASN A N 1
ATOM 1268 C CA . ASN A 1 157 ? -13.408 -4.467 12.079 1.00 76.56 157 ASN A CA 1
ATOM 1269 C C . ASN A 1 157 ? -13.988 -4.235 10.685 1.00 76.56 157 ASN A C 1
ATOM 1271 O O . ASN A 1 157 ? -13.491 -3.400 9.938 1.00 76.56 157 ASN A O 1
ATOM 1275 N N . GLU A 1 158 ? -15.064 -4.948 10.351 1.00 80.69 158 GLU A N 1
ATOM 1276 C CA . GLU A 1 158 ? -15.720 -4.852 9.050 1.00 80.69 158 GLU A CA 1
ATOM 1277 C C . GLU A 1 158 ? -16.290 -3.448 8.819 1.00 80.69 158 GLU A C 1
ATOM 1279 O O . GLU A 1 158 ? -16.119 -2.863 7.750 1.00 80.69 158 GLU A O 1
ATOM 1284 N N . SER A 1 159 ? -16.927 -2.870 9.841 1.00 82.44 159 SER A N 1
ATOM 1285 C CA . SER A 1 159 ? -17.496 -1.524 9.741 1.00 82.44 159 SER A CA 1
ATOM 1286 C C . SER A 1 159 ? -16.415 -0.455 9.615 1.00 82.44 159 SER A C 1
ATOM 1288 O O . SER A 1 159 ? -16.564 0.452 8.797 1.00 82.44 159 SER A O 1
ATOM 1290 N N . LEU A 1 160 ? -15.323 -0.583 10.374 1.00 83.69 160 LEU A N 1
ATOM 1291 C CA . LEU A 1 160 ? -14.183 0.326 10.283 1.00 83.69 160 LEU A CA 1
ATOM 1292 C C . LEU A 1 160 ? -13.483 0.208 8.919 1.00 83.69 160 LEU A C 1
ATOM 1294 O O . LEU A 1 160 ? -13.226 1.218 8.269 1.00 83.69 160 LEU A O 1
ATOM 1298 N N . PHE A 1 161 ? -13.243 -1.014 8.441 1.00 86.12 161 PHE A N 1
ATOM 1299 C CA . PHE A 1 161 ? -12.655 -1.267 7.125 1.00 86.12 161 PHE A CA 1
ATOM 1300 C C . PHE A 1 161 ? -13.516 -0.714 5.989 1.00 86.12 161 PHE A C 1
ATOM 1302 O O . PHE A 1 161 ? -12.993 -0.095 5.061 1.00 86.12 161 PHE A O 1
ATOM 1309 N N . ARG A 1 162 ? -14.839 -0.890 6.065 1.00 86.12 162 ARG A N 1
ATOM 1310 C CA . ARG A 1 162 ? -15.776 -0.334 5.086 1.00 86.12 162 ARG A CA 1
ATOM 1311 C C . ARG A 1 162 ? -15.715 1.190 5.055 1.00 86.12 162 ARG A C 1
ATOM 1313 O O . ARG A 1 162 ? -15.747 1.766 3.973 1.00 86.12 162 ARG A O 1
ATOM 1320 N N . GLU A 1 163 ? -15.626 1.837 6.212 1.00 87.38 163 GLU A N 1
ATOM 1321 C CA . GLU A 1 163 ? -15.550 3.297 6.289 1.00 87.38 163 GLU A CA 1
ATOM 1322 C C . GLU A 1 163 ? -14.219 3.831 5.749 1.00 87.38 163 GLU A C 1
ATOM 1324 O O . GLU A 1 163 ? -14.206 4.765 4.948 1.00 87.38 163 GLU A O 1
ATOM 1329 N N . ILE A 1 164 ? -13.105 3.179 6.098 1.00 87.38 164 ILE A N 1
ATOM 1330 C CA . ILE A 1 164 ? -11.793 3.483 5.520 1.00 87.38 164 ILE A CA 1
ATOM 1331 C C . ILE A 1 164 ? -11.858 3.331 3.997 1.00 87.38 164 ILE A C 1
ATOM 1333 O O . ILE A 1 164 ? -11.524 4.265 3.275 1.00 87.38 164 ILE A O 1
ATOM 1337 N N . SER A 1 165 ? -12.352 2.196 3.499 1.00 87.19 165 SER A N 1
ATOM 1338 C CA . SER A 1 165 ? -12.436 1.929 2.059 1.00 87.19 165 SER A CA 1
ATOM 1339 C C . SER A 1 165 ? -13.257 2.993 1.327 1.00 87.19 165 SER A C 1
ATOM 1341 O O . SER A 1 165 ? -12.791 3.548 0.336 1.00 87.19 165 SER A O 1
ATOM 1343 N N . LYS A 1 166 ? -14.418 3.382 1.868 1.00 87.94 166 LYS A N 1
ATOM 1344 C CA . LYS A 1 166 ? -15.243 4.468 1.314 1.00 87.94 166 LYS A CA 1
ATOM 1345 C C . LYS A 1 166 ? -14.513 5.810 1.270 1.00 87.94 166 LYS A C 1
ATOM 1347 O O . LYS A 1 166 ? -14.579 6.510 0.261 1.00 87.94 166 LYS A O 1
ATOM 1352 N N . ASN A 1 167 ? -13.809 6.180 2.340 1.00 88.06 167 ASN A N 1
ATOM 1353 C CA . ASN A 1 167 ? -13.062 7.439 2.390 1.00 88.06 167 ASN A CA 1
ATOM 1354 C C . ASN A 1 167 ? -11.912 7.459 1.372 1.00 88.06 167 ASN A C 1
ATOM 1356 O O . ASN A 1 167 ? -11.643 8.494 0.754 1.00 88.06 167 ASN A O 1
ATOM 1360 N N . PHE A 1 168 ? -11.266 6.315 1.146 1.00 85.75 168 PHE A N 1
ATOM 1361 C CA . PHE A 1 168 ? -10.260 6.167 0.099 1.00 85.75 168 PHE A CA 1
ATOM 1362 C C . PHE A 1 168 ? -10.864 6.231 -1.305 1.00 85.75 168 PHE A C 1
ATOM 1364 O O . PHE A 1 168 ? -10.337 6.953 -2.150 1.00 85.75 168 PHE A O 1
ATOM 1371 N N . GLU A 1 169 ? -11.969 5.532 -1.562 1.00 85.56 169 GLU A N 1
ATOM 1372 C CA . GLU A 1 169 ? -12.687 5.593 -2.840 1.00 85.56 169 GLU A CA 1
ATOM 1373 C C . GLU A 1 169 ? -13.104 7.027 -3.172 1.00 85.56 169 GLU A C 1
ATOM 1375 O O . GLU A 1 169 ? -12.839 7.507 -4.277 1.00 85.56 169 GLU A O 1
ATOM 1380 N N . TYR A 1 170 ? -13.669 7.747 -2.198 1.00 85.81 170 TYR A N 1
ATOM 1381 C CA . TYR A 1 170 ? -14.011 9.158 -2.341 1.00 85.81 170 TYR A CA 1
ATOM 1382 C C . TYR A 1 170 ? -12.781 10.005 -2.687 1.00 85.81 170 TYR A C 1
ATOM 1384 O O . TYR A 1 170 ? -12.818 10.804 -3.622 1.00 85.81 170 TYR A O 1
ATOM 1392 N N . TYR A 1 171 ? -11.665 9.805 -1.981 1.00 84.00 171 TYR A N 1
ATOM 1393 C CA . TYR A 1 171 ? -10.416 10.518 -2.246 1.00 84.00 171 TYR A CA 1
ATOM 1394 C C . TYR A 1 171 ? -9.865 10.249 -3.657 1.00 84.00 171 TYR A C 1
ATOM 1396 O O . TYR A 1 171 ? -9.456 11.181 -4.358 1.00 84.00 171 TYR A O 1
ATOM 1404 N N . VAL A 1 172 ? -9.865 8.990 -4.099 1.00 81.31 172 VAL A N 1
ATOM 1405 C CA . VAL A 1 172 ? -9.394 8.600 -5.435 1.00 81.31 172 VAL A CA 1
ATOM 1406 C C . VAL A 1 172 ? -10.305 9.179 -6.517 1.00 81.31 172 VAL A C 1
ATOM 1408 O O . VAL A 1 172 ? -9.807 9.814 -7.450 1.00 81.31 172 VAL A O 1
ATOM 1411 N N . ALA A 1 173 ? -11.624 9.041 -6.368 1.00 81.31 173 ALA A N 1
ATOM 1412 C CA . ALA A 1 173 ? -12.602 9.595 -7.299 1.00 81.31 173 ALA A CA 1
ATOM 1413 C C . ALA A 1 173 ? -12.479 11.122 -7.401 1.00 81.31 173 ALA A C 1
ATOM 1415 O O . ALA A 1 173 ? -12.422 11.670 -8.503 1.00 81.31 173 ALA A O 1
ATOM 1416 N N . TRP A 1 174 ? -12.353 11.814 -6.265 1.00 80.56 174 TRP A N 1
ATOM 1417 C CA . TRP A 1 174 ? -12.171 13.264 -6.221 1.00 80.56 174 TRP A CA 1
ATOM 1418 C C . TRP A 1 174 ? -10.894 13.714 -6.936 1.00 80.56 174 TRP A C 1
ATOM 1420 O O . TRP A 1 174 ? -10.897 14.707 -7.666 1.00 80.56 174 TRP A O 1
ATOM 1430 N N . ASN A 1 175 ? -9.793 12.977 -6.780 1.00 77.88 175 ASN A N 1
ATOM 1431 C CA . ASN A 1 175 ? -8.547 13.288 -7.476 1.00 77.88 175 ASN A CA 1
ATOM 1432 C C . ASN A 1 175 ? -8.655 13.112 -8.995 1.00 77.88 175 ASN A C 1
ATOM 1434 O O . ASN A 1 175 ? -8.122 13.941 -9.732 1.00 77.88 175 ASN A O 1
ATOM 1438 N N . GLU A 1 176 ? -9.331 12.071 -9.478 1.00 78.50 176 GLU A N 1
ATOM 1439 C CA . GLU A 1 176 ? -9.530 11.875 -10.919 1.00 78.50 176 GLU A CA 1
ATOM 1440 C C . GLU A 1 176 ? -10.500 12.922 -11.506 1.00 78.50 176 GLU A C 1
ATOM 1442 O O . GLU A 1 176 ? -10.224 13.501 -12.560 1.00 78.50 176 GLU A O 1
ATOM 1447 N N . LEU A 1 177 ? -11.566 13.283 -10.781 1.00 73.50 177 LEU A N 1
ATOM 1448 C CA . LEU A 1 177 ? -12.484 14.357 -11.183 1.00 73.50 177 LEU A CA 1
ATOM 1449 C C . LEU A 1 177 ?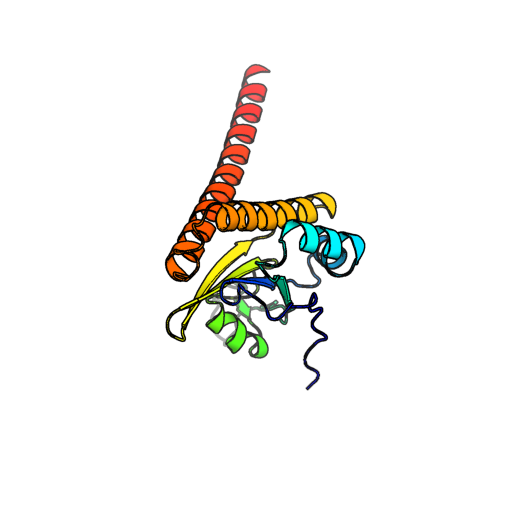 -11.796 15.727 -11.248 1.00 73.50 177 LEU A C 1
ATOM 1451 O O . LEU A 1 177 ? -11.982 16.465 -12.217 1.00 73.50 177 LEU A O 1
ATOM 1455 N N . ASN A 1 178 ? -10.955 16.066 -10.268 1.00 73.62 178 ASN A N 1
ATOM 1456 C CA . ASN A 1 178 ? -10.217 17.332 -10.274 1.00 73.62 178 ASN A CA 1
ATOM 1457 C C . ASN A 1 178 ? -9.214 17.429 -11.425 1.00 73.62 178 ASN A C 1
ATOM 1459 O O . ASN A 1 178 ? -9.028 18.514 -11.984 1.00 73.62 178 ASN A O 1
ATOM 1463 N N . LYS A 1 179 ? -8.592 16.313 -11.826 1.00 70.00 179 LYS A N 1
ATOM 1464 C CA . LYS A 1 179 ? -7.768 16.274 -13.043 1.00 70.00 179 LYS A CA 1
ATOM 1465 C C . LYS A 1 179 ? -8.616 16.571 -14.280 1.00 70.00 179 LYS A C 1
ATOM 1467 O O . LYS A 1 179 ? -8.216 17.405 -15.092 1.00 70.00 179 LYS A O 1
ATOM 1472 N N . GLY A 1 180 ? -9.798 15.958 -14.387 1.00 70.19 180 GLY A N 1
ATOM 1473 C CA . GLY A 1 180 ? -10.751 16.203 -15.473 1.00 70.19 180 GLY A CA 1
ATOM 1474 C C . GLY A 1 180 ? -11.218 17.661 -15.539 1.00 70.19 180 GLY A C 1
ATOM 1475 O O . GLY A 1 180 ? -11.167 18.284 -16.599 1.00 70.19 180 GLY A O 1
ATOM 1476 N N . TYR A 1 181 ? -11.574 18.254 -14.398 1.00 70.62 181 TYR A N 1
ATOM 1477 C CA . TYR A 1 181 ? -11.950 19.667 -14.310 1.00 70.62 181 TYR A CA 1
ATOM 1478 C C . TYR A 1 181 ? -10.786 20.604 -14.667 1.00 70.62 181 TYR A C 1
ATOM 1480 O O . TYR A 1 181 ? -10.965 21.577 -15.403 1.00 70.62 181 TYR A O 1
ATOM 1488 N N . GLY A 1 182 ? -9.570 20.296 -14.207 1.00 71.69 182 GLY A N 1
ATOM 1489 C CA . GLY A 1 182 ? -8.363 21.035 -14.575 1.00 71.69 182 GLY A CA 1
ATOM 1490 C C . GLY A 1 182 ? -8.082 20.990 -16.079 1.00 71.69 182 GLY A C 1
ATOM 1491 O O . GLY A 1 182 ? -7.717 22.008 -16.671 1.00 71.69 182 GLY A O 1
ATOM 1492 N N . MET A 1 183 ? -8.307 19.838 -16.714 1.00 66.38 183 MET A N 1
ATOM 1493 C CA . MET A 1 183 ? -8.178 19.664 -18.161 1.00 66.38 183 MET A CA 1
ATOM 1494 C C . MET A 1 183 ? -9.256 20.447 -18.919 1.00 66.38 183 MET A C 1
ATOM 1496 O O . MET A 1 183 ? -8.932 21.193 -19.842 1.00 66.38 183 MET A O 1
ATOM 1500 N N . PHE A 1 184 ? -10.514 20.378 -18.474 1.00 70.81 184 PHE A N 1
ATOM 1501 C CA . PHE A 1 184 ? -11.618 21.148 -19.050 1.00 70.81 184 PHE A CA 1
ATOM 1502 C C . PHE A 1 184 ? -11.379 22.661 -18.956 1.00 70.81 184 PHE A C 1
ATOM 1504 O O . PHE A 1 184 ? -11.585 23.387 -19.928 1.00 70.81 184 PHE A O 1
ATOM 1511 N N . LYS A 1 185 ? -10.873 23.151 -17.817 1.00 75.94 185 LYS A N 1
ATOM 1512 C CA . LYS A 1 185 ? -10.511 24.565 -17.639 1.00 75.94 185 LYS A CA 1
ATOM 1513 C C . LYS A 1 185 ? -9.414 24.999 -18.617 1.00 75.94 185 LYS A C 1
ATOM 1515 O O . LYS A 1 185 ? -9.539 26.075 -19.197 1.00 75.94 185 LYS A O 1
ATOM 1520 N N . LYS A 1 186 ? -8.386 24.166 -18.834 1.00 75.81 186 LYS A N 1
ATOM 1521 C CA . LYS A 1 186 ? -7.301 24.423 -19.803 1.00 75.81 186 LYS A CA 1
ATOM 1522 C C . LYS A 1 186 ? -7.806 24.454 -21.247 1.00 75.81 186 LYS A C 1
ATOM 1524 O O . LYS A 1 186 ? -7.465 25.373 -21.989 1.00 75.81 186 LYS A O 1
ATOM 1529 N N . ILE A 1 187 ? -8.656 23.500 -21.628 1.00 77.56 187 ILE A N 1
ATOM 1530 C CA . ILE A 1 187 ? -9.289 23.462 -22.955 1.00 77.56 187 ILE A CA 1
ATOM 1531 C C . ILE A 1 187 ? -10.143 24.718 -23.156 1.00 77.56 187 ILE A C 1
ATOM 1533 O O . ILE A 1 187 ? -9.985 25.426 -24.146 1.00 77.56 187 ILE A O 1
ATOM 1537 N N . ARG A 1 188 ? -10.982 25.071 -22.177 1.00 76.31 188 ARG A N 1
ATOM 1538 C CA . ARG A 1 188 ? -11.817 26.275 -22.240 1.00 76.31 188 ARG A CA 1
ATOM 1539 C C . ARG A 1 188 ? -11.001 27.569 -22.320 1.00 76.31 188 ARG A C 1
ATOM 1541 O O . ARG A 1 188 ? -11.439 28.498 -22.987 1.00 76.31 188 ARG A O 1
ATOM 1548 N N . SER A 1 189 ? -9.848 27.661 -21.652 1.00 74.81 189 SER A N 1
ATOM 1549 C CA . SER A 1 189 ? -8.958 28.823 -21.804 1.00 74.81 189 SER A CA 1
ATOM 1550 C C . SER A 1 189 ? -8.288 28.875 -23.175 1.00 74.81 189 SER A C 1
ATOM 1552 O O . SER A 1 189 ? -8.118 29.963 -23.707 1.00 74.81 189 SER A O 1
ATOM 1554 N N . PHE A 1 190 ? -7.959 27.722 -23.764 1.00 72.12 190 PHE A N 1
ATOM 1555 C CA . PHE A 1 190 ? -7.366 27.642 -25.100 1.00 72.12 190 PHE A CA 1
ATOM 1556 C C . PHE A 1 190 ? -8.363 28.076 -26.184 1.00 72.12 190 PHE A C 1
ATOM 1558 O O . PHE A 1 190 ? -8.034 28.904 -27.022 1.00 72.12 190 PHE A O 1
ATOM 1565 N N . PHE A 1 191 ? -9.620 27.628 -26.096 1.00 70.19 191 PHE A N 1
ATOM 1566 C CA . PHE A 1 191 ? -10.700 28.055 -26.998 1.00 70.19 191 PHE A CA 1
ATOM 1567 C C . PHE A 1 191 ? -11.173 29.504 -26.794 1.00 70.19 191 PHE A C 1
ATOM 1569 O O . PHE A 1 191 ? -11.946 29.997 -27.602 1.00 70.19 191 PHE A O 1
ATOM 1576 N N . LYS A 1 192 ? -10.748 30.189 -25.725 1.00 59.97 192 LYS A N 1
ATOM 1577 C CA . LYS A 1 192 ? -10.997 31.629 -25.526 1.00 59.97 192 LYS A CA 1
ATOM 1578 C C . LYS A 1 192 ? -9.882 32.526 -26.084 1.00 59.97 192 LYS A C 1
ATOM 1580 O O . LYS A 1 192 ? -10.020 33.742 -26.019 1.00 59.97 192 LYS A O 1
ATOM 1585 N N . LEU A 1 193 ? -8.773 31.940 -26.536 1.00 54.41 193 LEU A N 1
ATOM 1586 C CA . LEU A 1 193 ? -7.611 32.641 -27.100 1.00 54.41 193 LEU A CA 1
ATOM 1587 C C . LEU A 1 193 ? -7.568 32.588 -28.641 1.00 54.41 193 LEU A C 1
ATOM 1589 O O . LEU A 1 193 ? -6.659 33.171 -29.227 1.00 54.41 193 LEU A O 1
ATOM 1593 N N . PHE A 1 194 ? -8.541 31.917 -29.266 1.00 45.31 194 PHE A N 1
ATOM 1594 C CA . PHE A 1 194 ? -8.858 31.973 -30.697 1.00 45.31 194 PHE A CA 1
ATOM 1595 C C . PHE A 1 194 ? -10.173 32.728 -30.888 1.00 45.31 194 PHE A C 1
ATOM 1597 O O . PHE A 1 194 ? -10.306 33.397 -31.933 1.00 45.31 194 PHE A O 1
#

Sequence (194 aa):
MEIGKYKTALVNKSKIDNIFGILLYSNSNPFLVKVIKDEDFWNSLHTNSGTKFPIFALKPKLGYYSLPNQNNHTLYHLIPIWKEPSENQELLKELGIPDTKKLPLLVICTEVNKTYLSCAYEIKGDSINSVFNSLNKFCKIINDTVEKFDEKNLKNNESLFREISKNFEYYVAWNELNKGYGMFKKIRSFFKLF

Secondary structure (DSSP, 8-state):
------------SSS--SEEEEEE--TT-HHHHHHHH-HHHHHHHHHHH-TTS-EEEE-PPPPEEEPPP--TT-------EEE--GGGHHHHHHTT---STT-SEEEEEEEETTEEEEEEEE---SSHHHHHHHHHHHHHHHHHHHHHS-TTTTT-HHHHHHHHHHHHHHHHHHHHHHHHHHHHHHHHHHTT--

Radius of gyration: 20.09 Å; chains: 1; bounding box: 33×56×61 Å